Protein AF-0000000073357206 (afdb_homodimer)

Secondary structure (DSSP, 8-state):
--S-EEEEEEETTTTEEEEEETTSEEEEEETTTTEEEEEEE-TT-SSEEEEEE-SSSSEEEEEETTS-EEEEEHHHHHTT--S-SEEE----S-EEEEEE-TTSSEEEEEETTTTEEEEEETTTTEE-TT-SPTT----SEEEEEE-TTSSEEEEEETTS-EEEEESGGGS--/--S-EEEEEEETTTTEEEEEETTSEEEEEETTTTEEEEEEE-TT-SSEEEEEE-SSSSEEEEEETTS-EEEEEHHHHHTT--S-SEEE----S-EEEEEE-TTSSEEEEEETTTTEEEEEETTTTEE-TT-SPTT----SEEEEEE-TTSSEEEEEETTS-EEEEESGGGS--

pLDDT: mean 89.72, std 8.74, range [39.38, 98.25]

Organism: Populus trichocarpa (NCBI:txid3694)

Solvent-accessible surface area (backbone atoms only — not comparable to full-atom values): 17786 Å² total; per-residue (Å²): 93,73,39,30,23,41,24,59,29,60,33,81,79,42,44,25,38,38,37,29,7,48,57,10,37,39,38,34,30,35,56,88,78,67,40,77,76,40,75,46,63,39,77,96,34,63,33,28,40,26,43,33,47,37,78,69,50,68,36,34,38,38,23,10,56,66,12,44,31,37,32,31,44,48,67,48,42,69,71,65,46,62,71,53,79,41,77,45,71,88,39,82,42,38,30,61,46,59,43,53,32,54,77,38,53,37,35,40,41,31,22,67,86,73,50,39,66,48,47,26,36,48,92,78,66,40,70,49,79,70,55,66,51,86,96,58,77,70,58,41,54,56,31,74,49,56,22,71,76,47,57,37,38,41,36,20,9,54,74,8,47,76,46,79,40,68,43,69,73,62,69,73,112,93,74,40,30,24,42,22,59,30,59,34,81,80,41,43,26,37,37,38,29,8,48,60,10,38,38,37,35,30,35,56,88,76,68,38,78,77,40,75,46,63,38,77,97,34,64,33,28,41,25,43,33,46,37,77,69,50,69,36,32,38,38,22,8,57,65,10,44,30,37,31,33,44,46,68,48,40,70,70,65,47,60,71,54,79,42,78,44,73,86,40,80,40,38,28,60,46,58,43,53,32,56,76,38,53,37,37,40,40,30,24,67,87,74,49,41,66,49,48,26,35,48,91,77,66,41,68,49,82,71,55,64,50,86,96,58,75,70,56,39,57,57,31,73,48,56,23,73,76,46,56,37,36,41,34,20,8,55,74,9,46,77,46,79,40,68,42,69,74,61,69,72,112

Sequence (346 aa):
MNGTVRSLAFADDGQQLLSHGGDGHVYHWDLRTRACIHKAVDEGCINGTAICTSPTRNLFATGSDSGIVNVYNRDEFLGGKKKPIKTIENLTTKVGFLKFNNDAQILAICSHMKNSLKLIHVPSFTVFSNWPPANSTLHHPRCLDFSPGGGFMAMGNAAGKVLLYKLHHYDRAMNGTVRSLAFADDGQQLLSHGGDGHVYHWDLRTRACIHKAVDEGCINGTAICTSPTRNLFATGSDSGIVNVYNRDEFLGGKKKPIKTIENLTTKVGFLKFNNDAQILAICSHMKNSLKLIHVPSFTVFSNWPPANSTLHHPRCLDFSPGGGFMAMGNAAGKVLLYKLHHYDRA

InterPro domains:
  IPR001680 WD40 repeat [PF00400] (3-30)
  IPR001680 WD40 repeat [PF00400] (49-73)
  IPR001680 WD40 repeat [PS50082] (1-39)
  IPR001680 WD40 repeat [SM00320] (1-30)
  IPR001680 WD40 repeat [SM00320] (33-73)
  IPR001680 WD40 repeat [SM00320] (81-121)
  IPR001680 WD40 repeat [SM00320] (129-166)
  IPR015943 WD40/YVTN repeat-like-containing domain superfamily [G3DSA:2.130.10.10] (1-168)
  IPR036322 WD40-repeat-containing domain superfamily [SSF50978] (2-167)
  IPR045161 U3 small nucleolar RNA-associated protein 18 [PTHR18359] (1-170)

Nearest PDB structures (foldseek):
  7mq9-assembly1_LS  TM=9.169E-01  e=9.234E-17  Homo sapiens
  3n0d-assembly1_A  TM=8.595E-01  e=7.804E-11  Homo sapiens
  4cy3-assembly1_A  TM=8.560E-01  e=4.239E-10  Drosophila melanogaster
  2co0-assembly2_C  TM=7.812E-01  e=1.423E-10  Homo sapiens
  8j07-assembly1_d2  TM=7.720E-01  e=4.346E-07  Homo sapiens

Structure (mmCIF, N/CA/C/O backbone):
data_AF-0000000073357206-model_v1
#
loop_
_entity.id
_entity.type
_entity.pdbx_description
1 polymer 'Uncharacterized protein'
#
loop_
_atom_site.group_PDB
_atom_site.id
_atom_site.type_symbol
_atom_site.label_atom_id
_atom_site.label_alt_id
_atom_site.label_comp_id
_atom_site.label_asym_id
_atom_site.label_entity_id
_atom_site.label_seq_id
_atom_site.pdbx_PDB_ins_code
_atom_site.Cartn_x
_atom_site.Cartn_y
_atom_site.Cartn_z
_atom_site.occupancy
_atom_site.B_iso_or_equiv
_atom_site.auth_seq_id
_atom_site.auth_comp_id
_atom_site.auth_asym_id
_atom_site.auth_atom_id
_atom_site.pdbx_PDB_model_num
ATOM 1 N N . MET A 1 1 ? -14.258 -16.156 2.051 1 87.56 1 MET A N 1
ATOM 2 C CA . MET A 1 1 ? -13.023 -16.938 1.998 1 87.56 1 MET A CA 1
ATOM 3 C C . MET A 1 1 ? -12.844 -17.766 3.266 1 87.56 1 MET A C 1
ATOM 5 O O . MET A 1 1 ? -13.391 -17.422 4.316 1 87.56 1 MET A O 1
ATOM 9 N N . ASN A 1 2 ? -12.133 -18.875 3.098 1 85.06 2 ASN A N 1
ATOM 10 C CA . ASN A 1 2 ? -11.836 -19.672 4.273 1 85.06 2 ASN A CA 1
ATOM 11 C C . ASN A 1 2 ? -10.609 -19.156 5.016 1 85.06 2 ASN A C 1
ATOM 13 O O . ASN A 1 2 ? -9.477 -19.422 4.625 1 85.06 2 ASN A O 1
ATOM 17 N N . GLY A 1 3 ? -10.914 -18.078 5.836 1 86.38 3 GLY A N 1
ATOM 18 C CA . GLY A 1 3 ? -9.852 -17.453 6.605 1 86.38 3 GLY A CA 1
ATOM 19 C C . GLY A 1 3 ? -9.766 -15.945 6.387 1 86.38 3 GLY A C 1
ATOM 20 O O . GLY A 1 3 ? -10.609 -15.367 5.695 1 86.38 3 GLY A O 1
ATOM 21 N N . THR A 1 4 ? -8.719 -15.367 6.93 1 89.94 4 THR A N 1
ATOM 22 C CA . THR A 1 4 ? -8.547 -13.914 6.914 1 89.94 4 THR A CA 1
ATOM 23 C C . THR A 1 4 ? -8.188 -13.43 5.516 1 89.94 4 THR A C 1
ATOM 25 O O . THR A 1 4 ? -7.367 -14.047 4.832 1 89.94 4 THR A O 1
ATOM 28 N N . VAL A 1 5 ? -8.828 -12.367 5.078 1 92.31 5 VAL A N 1
ATOM 29 C CA . VAL A 1 5 ? -8.375 -11.664 3.881 1 92.31 5 VAL A CA 1
ATOM 30 C C . VAL A 1 5 ? -7.195 -10.766 4.227 1 92.31 5 VAL A C 1
ATOM 32 O O . VAL A 1 5 ? -7.332 -9.828 5.012 1 92.31 5 VAL A O 1
ATOM 35 N N . ARG A 1 6 ? -6.105 -10.953 3.662 1 90.94 6 ARG A N 1
ATOM 36 C CA . ARG A 1 6 ? -4.91 -10.211 4.051 1 90.94 6 ARG A CA 1
ATOM 37 C C . ARG A 1 6 ? -4.543 -9.18 2.986 1 90.94 6 ARG A C 1
ATOM 39 O O . ARG A 1 6 ? -3.887 -8.18 3.287 1 90.94 6 ARG A O 1
ATOM 46 N N . SER A 1 7 ? -4.965 -9.438 1.792 1 93.06 7 SER A N 1
ATOM 47 C CA . SER A 1 7 ? -4.578 -8.523 0.724 1 93.06 7 SER A CA 1
ATOM 48 C C . SER A 1 7 ? -5.578 -8.562 -0.425 1 93.06 7 SER A C 1
ATOM 50 O O . SER A 1 7 ? -6.219 -9.586 -0.667 1 93.06 7 SER A O 1
ATOM 52 N N . LEU A 1 8 ? -5.742 -7.477 -1.144 1 94.88 8 LEU A N 1
ATOM 53 C CA . LEU A 1 8 ? -6.605 -7.281 -2.303 1 94.88 8 LEU A CA 1
ATOM 54 C C . LEU A 1 8 ? -5.871 -6.531 -3.408 1 94.88 8 LEU A C 1
ATOM 56 O O . LEU A 1 8 ? -4.973 -5.73 -3.133 1 94.88 8 LEU A O 1
ATOM 60 N N . ALA A 1 9 ? -6.227 -6.715 -4.598 1 94.5 9 ALA A N 1
ATOM 61 C CA . ALA A 1 9 ? -5.672 -5.969 -5.723 1 94.5 9 ALA A CA 1
ATOM 62 C C . ALA A 1 9 ? -6.676 -5.875 -6.867 1 94.5 9 ALA A C 1
ATOM 64 O O . ALA A 1 9 ? -7.168 -6.898 -7.352 1 94.5 9 ALA A O 1
ATOM 65 N N . PHE A 1 10 ? -6.953 -4.703 -7.277 1 92.81 10 PHE A N 1
ATOM 66 C CA . PHE A 1 10 ? -7.832 -4.523 -8.43 1 92.81 10 PHE A CA 1
ATOM 67 C C . PHE A 1 10 ? -7.125 -4.922 -9.719 1 92.81 10 PHE A C 1
ATOM 69 O O . PHE A 1 10 ? -5.902 -4.785 -9.828 1 92.81 10 PHE A O 1
ATOM 76 N N . ALA A 1 11 ? -7.895 -5.355 -10.609 1 93.62 11 ALA A N 1
ATOM 77 C CA . ALA A 1 11 ? -7.402 -5.766 -11.922 1 93.62 11 ALA A CA 1
ATOM 78 C C . ALA A 1 11 ? -8.383 -5.375 -13.023 1 93.62 11 ALA A C 1
ATOM 80 O O . ALA A 1 11 ? -9.516 -4.969 -12.742 1 93.62 11 ALA A O 1
ATOM 81 N N . ASP A 1 12 ? -7.863 -5.406 -14.312 1 92.06 12 ASP A N 1
ATOM 82 C CA . ASP A 1 12 ? -8.688 -5.137 -15.484 1 92.06 12 ASP A CA 1
ATOM 83 C C . ASP A 1 12 ? -9.367 -3.777 -15.375 1 92.06 12 ASP A C 1
ATOM 85 O O . ASP A 1 12 ? -10.594 -3.676 -15.516 1 92.06 12 ASP A O 1
ATOM 89 N N . ASP A 1 13 ? -8.547 -2.783 -14.992 1 86.88 13 ASP A N 1
ATOM 90 C CA . ASP A 1 13 ? -8.984 -1.395 -14.898 1 86.88 13 ASP A CA 1
ATOM 91 C C . ASP A 1 13 ? -10.141 -1.247 -13.914 1 86.88 13 ASP A C 1
ATOM 93 O O . ASP A 1 13 ? -11.141 -0.589 -14.219 1 86.88 13 ASP A O 1
ATOM 97 N N . GLY A 1 14 ? -10.102 -2.09 -12.891 1 89 14 GLY A N 1
ATOM 98 C CA . GLY A 1 14 ? -11.062 -1.944 -11.805 1 89 14 GLY A CA 1
ATOM 99 C C . GLY A 1 14 ? -12.281 -2.826 -11.969 1 89 14 GLY A C 1
ATOM 100 O O . GLY A 1 14 ? -13.172 -2.822 -11.117 1 89 14 GLY A O 1
ATOM 101 N N . GLN A 1 15 ? -12.359 -3.58 -12.961 1 90.94 15 GLN A N 1
ATOM 102 C CA . GLN A 1 15 ? -13.523 -4.422 -13.203 1 90.94 15 GLN A CA 1
ATOM 103 C C . GLN A 1 15 ? -13.391 -5.766 -12.492 1 90.94 15 GLN A C 1
ATOM 105 O O . GLN A 1 15 ? -14.367 -6.5 -12.352 1 90.94 15 GLN A O 1
ATOM 110 N N . GLN A 1 16 ? -12.219 -6.055 -12.102 1 93.44 16 GLN A N 1
ATOM 111 C CA . GLN A 1 16 ? -11.953 -7.285 -11.359 1 93.44 16 GLN A CA 1
ATOM 112 C C . GLN A 1 16 ? -11.195 -7.004 -10.07 1 93.44 16 GLN A C 1
ATOM 114 O O . GLN A 1 16 ? -10.617 -5.93 -9.906 1 93.44 16 GLN A O 1
ATOM 119 N N . LEU A 1 17 ? -11.289 -7.969 -9.18 1 94.81 17 LEU A N 1
ATOM 120 C CA . LEU A 1 17 ? -10.594 -7.91 -7.898 1 94.81 17 LEU A CA 1
ATOM 121 C C . LEU A 1 17 ? -10.023 -9.273 -7.523 1 94.81 17 LEU A C 1
ATOM 123 O O . LEU A 1 17 ? -10.703 -10.297 -7.672 1 94.81 17 LEU A O 1
ATOM 127 N N . LEU A 1 18 ? -8.766 -9.234 -7.137 1 96.25 18 LEU A N 1
ATOM 128 C CA . LEU A 1 18 ? -8.156 -10.438 -6.582 1 96.25 18 LEU A CA 1
ATOM 129 C C . LEU A 1 18 ? -8.008 -10.312 -5.07 1 96.25 18 LEU A C 1
ATOM 131 O O . LEU A 1 18 ? -7.66 -9.25 -4.559 1 96.25 18 LEU A O 1
ATOM 135 N N . SER A 1 19 ? -8.25 -11.352 -4.387 1 95.75 19 SER A N 1
ATOM 136 C CA . SER A 1 19 ? -8.023 -11.406 -2.947 1 95.75 19 SER A CA 1
ATOM 137 C C . SER A 1 19 ? -7.199 -12.633 -2.562 1 95.75 19 SER A C 1
ATOM 139 O O . SER A 1 19 ? -7.203 -13.633 -3.275 1 95.75 19 SER A O 1
ATOM 141 N N . HIS A 1 20 ? -6.445 -12.453 -1.568 1 95.94 20 HIS A N 1
ATOM 142 C CA . HIS A 1 20 ? -5.477 -13.438 -1.098 1 95.94 20 HIS A CA 1
ATOM 143 C C . HIS A 1 20 ? -5.316 -13.375 0.417 1 95.94 20 HIS A C 1
ATOM 145 O O . HIS A 1 20 ? -5.488 -12.312 1.019 1 95.94 20 HIS A O 1
ATOM 151 N N . GLY A 1 21 ? -5.062 -14.648 1.083 1 94.19 21 GLY A N 1
ATOM 152 C CA . GLY A 1 21 ? -4.938 -14.562 2.529 1 94.19 21 GLY A CA 1
ATOM 153 C C . GLY A 1 21 ? -4.711 -15.914 3.188 1 94.19 21 GLY A C 1
ATOM 154 O O . GLY A 1 21 ? -3.857 -16.688 2.75 1 94.19 21 GLY A O 1
ATOM 155 N N . GLY A 1 22 ? -5.438 -16.109 4.223 1 92.5 22 GLY A N 1
ATOM 156 C CA . GLY A 1 22 ? -5.102 -17.109 5.223 1 92.5 22 GLY A CA 1
ATOM 157 C C . GLY A 1 22 ? -5.277 -18.531 4.73 1 92.5 22 GLY A C 1
ATOM 158 O O . GLY A 1 22 ? -4.688 -19.453 5.281 1 92.5 22 GLY A O 1
ATOM 159 N N . ASP A 1 23 ? -6.023 -18.828 3.74 1 93.44 23 ASP A N 1
ATOM 160 C CA . ASP A 1 23 ? -6.266 -20.203 3.326 1 93.44 23 ASP A CA 1
ATOM 161 C C . ASP A 1 23 ? -5.379 -20.594 2.145 1 93.44 23 ASP A C 1
ATOM 163 O O . ASP A 1 23 ? -5.496 -21.688 1.605 1 93.44 23 ASP A O 1
ATOM 167 N N . GLY A 1 24 ? -4.578 -19.656 1.631 1 94.81 24 GLY A N 1
ATOM 168 C CA . GLY A 1 24 ? -3.615 -19.953 0.582 1 94.81 24 GLY A CA 1
ATOM 169 C C . GLY A 1 24 ? -4.238 -20 -0.801 1 94.81 24 GLY A C 1
ATOM 170 O O . GLY A 1 24 ? -3.625 -20.516 -1.744 1 94.81 24 GLY A O 1
ATOM 171 N N . HIS A 1 25 ? -5.449 -19.547 -0.926 1 96 25 HIS A N 1
ATOM 172 C CA . HIS A 1 25 ? -6.117 -19.5 -2.223 1 96 25 HIS A CA 1
ATOM 173 C C . HIS A 1 25 ? -6.148 -18.078 -2.779 1 96 25 HIS A C 1
ATOM 175 O O . HIS A 1 25 ? -6.074 -17.109 -2.021 1 96 25 HIS A O 1
ATOM 181 N N . VAL A 1 26 ? -6.211 -18.047 -4.051 1 96.88 26 VAL A N 1
ATOM 182 C CA . VAL A 1 26 ? -6.484 -16.781 -4.738 1 96.88 26 VAL A CA 1
ATOM 183 C C . VAL A 1 26 ? -7.922 -16.781 -5.25 1 96.88 26 VAL A C 1
ATOM 185 O O . VAL A 1 26 ? -8.367 -17.734 -5.887 1 96.88 26 VAL A O 1
ATOM 188 N N . TYR A 1 27 ? -8.633 -15.766 -4.953 1 96 27 TYR A N 1
ATOM 189 C CA . TYR A 1 27 ? -10 -15.562 -5.41 1 96 27 TYR A CA 1
ATOM 190 C C . TYR A 1 27 ? -10.078 -14.445 -6.438 1 96 27 TYR A C 1
ATOM 192 O O . TYR A 1 27 ? -9.469 -13.383 -6.258 1 96 27 TYR A O 1
ATOM 200 N N . HIS A 1 28 ? -10.742 -14.719 -7.461 1 95.31 28 HIS A N 1
ATOM 201 C CA . HIS A 1 28 ? -10.977 -13.75 -8.523 1 95.31 28 HIS A CA 1
ATOM 202 C C . HIS A 1 28 ? -12.438 -13.32 -8.57 1 95.31 28 HIS A C 1
ATOM 204 O O . HIS A 1 28 ? -13.328 -14.156 -8.727 1 95.31 28 HIS A O 1
ATOM 210 N N . TRP A 1 29 ? -12.688 -12.047 -8.469 1 94.5 29 TRP A N 1
ATOM 211 C CA . TRP A 1 29 ? -14.039 -11.5 -8.422 1 94.5 29 TRP A CA 1
ATOM 212 C C . TRP A 1 29 ? -14.328 -10.664 -9.664 1 94.5 29 TRP A C 1
ATOM 214 O O . TRP A 1 29 ? -13.477 -9.898 -10.117 1 94.5 29 TRP A O 1
ATOM 224 N N . ASP A 1 30 ? -15.484 -10.805 -10.195 1 92.25 30 ASP A N 1
ATOM 225 C CA . ASP A 1 30 ? -16.031 -9.906 -11.203 1 92.25 30 ASP A CA 1
ATOM 226 C C . ASP A 1 30 ? -16.906 -8.836 -10.578 1 92.25 30 ASP A C 1
ATOM 228 O O . ASP A 1 30 ? -17.938 -9.148 -9.953 1 92.25 30 ASP A O 1
ATOM 232 N N . LEU A 1 31 ? -16.594 -7.648 -10.789 1 87.5 31 LEU A N 1
ATOM 233 C CA . LEU A 1 31 ? -17.281 -6.59 -10.062 1 87.5 31 LEU A CA 1
ATOM 234 C C . LEU A 1 31 ? -18.562 -6.18 -10.773 1 87.5 31 LEU A C 1
ATOM 236 O O . LEU A 1 31 ? -19.438 -5.543 -10.172 1 87.5 31 LEU A O 1
ATOM 240 N N . ARG A 1 32 ? -18.672 -6.426 -12.023 1 86.25 32 ARG A N 1
ATOM 241 C CA . ARG A 1 32 ? -19.922 -6.176 -12.734 1 86.25 32 ARG A CA 1
ATOM 242 C C . ARG A 1 32 ? -21.031 -7.086 -12.219 1 86.25 32 ARG A C 1
ATOM 244 O O . ARG A 1 32 ? -22.156 -6.633 -12 1 86.25 32 ARG A O 1
ATOM 251 N N . THR A 1 33 ? -20.703 -8.297 -11.938 1 88.88 33 THR A N 1
ATOM 252 C CA . THR A 1 33 ? -21.672 -9.266 -11.445 1 88.88 33 THR A CA 1
ATOM 253 C C . THR A 1 33 ? -21.594 -9.383 -9.922 1 88.88 33 THR A C 1
ATOM 255 O O . THR A 1 33 ? -22.453 -10 -9.297 1 88.88 33 THR A O 1
ATOM 258 N N . ARG A 1 34 ? -20.516 -8.836 -9.352 1 84.44 34 ARG A N 1
ATOM 259 C CA . ARG A 1 34 ? -20.234 -8.859 -7.922 1 84.44 34 ARG A CA 1
ATOM 260 C C . ARG A 1 34 ? -20.156 -10.289 -7.402 1 84.44 34 ARG A C 1
ATOM 262 O O . ARG A 1 34 ? -20.734 -10.609 -6.355 1 84.44 34 ARG A O 1
ATOM 269 N N . ALA A 1 35 ? -19.5 -11.125 -8.148 1 91.19 35 ALA A N 1
ATOM 270 C CA . ALA A 1 35 ? -19.391 -12.539 -7.809 1 91.19 35 ALA A CA 1
ATOM 271 C C . ALA A 1 35 ? -17.938 -13.016 -7.93 1 91.19 35 ALA A C 1
ATOM 273 O O . ALA A 1 35 ? -17.172 -12.484 -8.734 1 91.19 35 ALA A O 1
ATOM 274 N N . CYS A 1 36 ? -17.688 -14.008 -7.078 1 93 36 CYS A N 1
ATOM 275 C CA . CYS A 1 36 ? -16.422 -14.719 -7.254 1 93 36 CYS A CA 1
ATOM 276 C C . CYS A 1 36 ? -16.469 -15.648 -8.461 1 93 36 CYS A C 1
ATOM 278 O O . CYS A 1 36 ? -17.266 -16.594 -8.484 1 93 36 CYS A O 1
ATOM 280 N N . ILE A 1 37 ? -15.625 -15.484 -9.398 1 94.38 37 ILE A N 1
ATOM 281 C CA . ILE A 1 37 ? -15.758 -16.219 -10.656 1 94.38 37 ILE A CA 1
ATOM 282 C C . ILE A 1 37 ? -14.695 -17.297 -10.734 1 94.38 37 ILE A C 1
ATOM 284 O O . ILE A 1 37 ? -14.758 -18.172 -11.602 1 94.38 37 ILE A O 1
ATOM 288 N N . HIS A 1 38 ? -13.688 -17.25 -9.906 1 95.5 38 HIS A N 1
ATOM 289 C CA . HIS A 1 38 ? -12.648 -18.266 -9.914 1 95.5 38 HIS A CA 1
ATOM 290 C C . HIS A 1 38 ? -11.93 -18.328 -8.57 1 95.5 38 HIS A C 1
ATOM 292 O O . HIS A 1 38 ? -11.688 -17.297 -7.941 1 95.5 38 HIS A O 1
ATOM 298 N N . LYS A 1 39 ? -11.633 -19.484 -8.203 1 94.94 39 LYS A N 1
ATOM 299 C CA . LYS A 1 39 ? -10.875 -19.797 -6.992 1 94.94 39 LYS A CA 1
ATOM 300 C C . LYS A 1 39 ? -9.875 -20.922 -7.242 1 94.94 39 LYS A C 1
ATOM 302 O O . LYS A 1 39 ? -10.227 -21.953 -7.805 1 94.94 39 LYS A O 1
ATOM 307 N N . ALA A 1 40 ? -8.602 -20.688 -6.762 1 96.06 40 ALA A N 1
ATOM 308 C CA . ALA A 1 40 ? -7.621 -21.75 -6.922 1 96.06 40 ALA A CA 1
ATOM 309 C C . ALA A 1 40 ? -6.512 -21.641 -5.879 1 96.06 40 ALA A C 1
ATOM 311 O O . ALA A 1 40 ? -6.266 -20.547 -5.344 1 96.06 40 ALA A O 1
ATOM 312 N N . VAL A 1 41 ? -5.859 -22.641 -5.664 1 95.56 41 VAL A N 1
ATOM 313 C CA . VAL A 1 41 ? -4.742 -22.703 -4.723 1 95.56 41 VAL A CA 1
ATOM 314 C C . VAL A 1 41 ? -3.561 -21.906 -5.281 1 95.56 41 VAL A C 1
ATOM 316 O O . VAL A 1 41 ? -3.248 -22 -6.469 1 95.56 41 VAL A O 1
ATOM 319 N N . ASP A 1 42 ? -2.959 -21.109 -4.484 1 96.69 42 ASP A N 1
ATOM 320 C CA . ASP A 1 42 ? -1.651 -20.531 -4.785 1 96.69 42 ASP A CA 1
ATOM 321 C C . ASP A 1 42 ? -0.539 -21.562 -4.559 1 96.69 42 ASP A C 1
ATOM 323 O O . ASP A 1 42 ? -0.272 -21.953 -3.422 1 96.69 42 ASP A O 1
ATOM 327 N N . GLU A 1 43 ? 0.056 -21.938 -5.613 1 95.69 43 GLU A N 1
ATOM 328 C CA . GLU A 1 43 ? 0.977 -23.062 -5.594 1 95.69 43 GLU A CA 1
ATOM 329 C C . GLU A 1 43 ? 2.018 -22.906 -4.488 1 95.69 43 GLU A C 1
ATOM 331 O O . GLU A 1 43 ? 2.736 -21.906 -4.441 1 95.69 43 GLU A O 1
ATOM 336 N N . GLY A 1 44 ? 2.088 -23.922 -3.633 1 91.94 44 GLY A N 1
ATOM 337 C CA . GLY A 1 44 ? 3.104 -23.969 -2.596 1 91.94 44 GLY A CA 1
ATOM 338 C C . GLY A 1 44 ? 2.852 -22.984 -1.468 1 91.94 44 GLY A C 1
ATOM 339 O O . GLY A 1 44 ? 3.703 -22.812 -0.594 1 91.94 44 GLY A O 1
ATOM 340 N N . CYS A 1 45 ? 1.737 -22.328 -1.472 1 92.94 45 CYS A N 1
ATOM 341 C CA . CYS A 1 45 ? 1.438 -21.297 -0.477 1 92.94 45 CYS A CA 1
ATOM 342 C C . CYS A 1 45 ? 0.365 -21.781 0.494 1 92.94 45 CYS A C 1
ATOM 344 O O . CYS A 1 45 ? -0.771 -22.047 0.093 1 92.94 45 CYS A O 1
ATOM 346 N N . ILE A 1 46 ? 0.724 -21.859 1.777 1 93.12 46 ILE A N 1
ATOM 347 C CA . ILE A 1 46 ? -0.243 -22.25 2.795 1 93.12 46 ILE A CA 1
ATOM 348 C C . ILE A 1 46 ? -0.982 -21.016 3.314 1 93.12 46 ILE A C 1
ATOM 350 O O . ILE A 1 46 ? -2.201 -21.047 3.5 1 93.12 46 ILE A O 1
ATOM 354 N N . ASN A 1 47 ? -0.225 -19.969 3.531 1 95.12 47 ASN A N 1
ATOM 355 C CA . ASN A 1 47 ? -0.771 -18.703 3.988 1 95.12 47 ASN A CA 1
ATOM 356 C C . ASN A 1 47 ? -0.285 -17.547 3.125 1 95.12 47 ASN A C 1
ATOM 358 O O . ASN A 1 47 ? 0.909 -17.234 3.104 1 95.12 47 ASN A O 1
ATOM 362 N N . GLY A 1 48 ? -1.233 -16.906 2.52 1 95.56 48 GLY A N 1
ATOM 363 C CA . GLY A 1 48 ? -0.892 -15.758 1.691 1 95.56 48 GLY A CA 1
ATOM 364 C C . GLY A 1 48 ? -0.752 -14.469 2.482 1 95.56 48 GLY A C 1
ATOM 365 O O . GLY A 1 48 ? -1.505 -14.234 3.43 1 95.56 48 GLY A O 1
ATOM 366 N N . THR A 1 49 ? 0.168 -13.594 2.016 1 94.44 49 THR A N 1
ATOM 367 C CA . THR A 1 49 ? 0.44 -12.375 2.777 1 94.44 49 THR A CA 1
ATOM 368 C C . THR A 1 49 ? 0.299 -11.141 1.891 1 94.44 49 THR A C 1
ATOM 370 O O . THR A 1 49 ? 0.077 -10.031 2.389 1 94.44 49 THR A O 1
ATOM 373 N N . ALA A 1 50 ? 0.416 -11.32 0.638 1 95.44 50 ALA A N 1
ATOM 374 C CA . ALA A 1 50 ? 0.404 -10.172 -0.261 1 95.44 50 ALA A CA 1
ATOM 375 C C . ALA A 1 50 ? -0.034 -10.578 -1.665 1 95.44 50 ALA A C 1
ATOM 377 O O . ALA A 1 50 ? 0.135 -11.727 -2.066 1 95.44 50 ALA A O 1
ATOM 378 N N . ILE A 1 51 ? -0.642 -9.656 -2.398 1 96.94 51 ILE A N 1
ATOM 379 C CA . ILE A 1 51 ? -0.995 -9.836 -3.801 1 96.94 51 ILE A CA 1
ATOM 380 C C . ILE A 1 51 ? -0.922 -8.5 -4.531 1 96.94 51 ILE A C 1
ATOM 382 O O . ILE A 1 51 ? -1.235 -7.457 -3.959 1 96.94 51 ILE A O 1
ATOM 386 N N . CYS A 1 52 ? -0.419 -8.461 -5.691 1 96.56 52 CYS A N 1
ATOM 387 C CA . CYS A 1 52 ? -0.441 -7.258 -6.516 1 96.56 52 CYS A CA 1
ATOM 388 C C . CYS A 1 52 ? -0.651 -7.605 -7.984 1 96.56 52 CYS A C 1
ATOM 390 O O . CYS A 1 52 ? -0.354 -8.727 -8.414 1 96.56 52 CYS A O 1
ATOM 392 N N . THR A 1 53 ? -1.21 -6.68 -8.703 1 96.5 53 THR A N 1
ATOM 393 C CA . THR A 1 53 ? -1.462 -6.871 -10.125 1 96.5 53 THR A CA 1
ATOM 394 C C . THR A 1 53 ? -0.59 -5.934 -10.961 1 96.5 53 THR A C 1
ATOM 396 O O . THR A 1 53 ? -0.279 -4.82 -10.531 1 96.5 53 THR A O 1
ATOM 399 N N . SER A 1 54 ? -0.185 -6.418 -12.039 1 95.81 54 SER A N 1
ATOM 400 C CA . SER A 1 54 ? 0.549 -5.582 -12.984 1 95.81 54 SER A CA 1
ATOM 401 C C . SER A 1 54 ? -0.36 -4.531 -13.617 1 95.81 54 SER A C 1
ATOM 403 O O . SER A 1 54 ? -1.476 -4.844 -14.039 1 95.81 54 SER A O 1
ATOM 405 N N . PRO A 1 55 ? 0.158 -3.311 -13.727 1 88.62 55 PRO A N 1
ATOM 406 C CA . PRO A 1 55 ? -0.668 -2.266 -14.336 1 88.62 55 PRO A CA 1
ATOM 407 C C . PRO A 1 55 ? -0.74 -2.383 -15.859 1 88.62 55 PRO A C 1
ATOM 409 O O . PRO A 1 55 ? -1.654 -1.836 -16.484 1 88.62 55 PRO A O 1
ATOM 412 N N . THR A 1 56 ? 0.168 -3.031 -16.438 1 89.25 56 THR A N 1
ATOM 413 C CA . THR A 1 56 ? 0.256 -2.961 -17.891 1 89.25 56 THR A CA 1
ATOM 414 C C . THR A 1 56 ? 0.247 -4.359 -18.5 1 89.25 56 THR A C 1
ATOM 416 O O . THR A 1 56 ? 0.03 -4.516 -19.703 1 89.25 56 THR A O 1
ATOM 419 N N . ARG A 1 57 ? 0.486 -5.289 -17.703 1 89.69 57 ARG A N 1
ATOM 420 C CA . ARG A 1 57 ? 0.514 -6.66 -18.203 1 89.69 57 ARG A CA 1
ATOM 421 C C . ARG A 1 57 ? -0.591 -7.496 -17.562 1 89.69 57 ARG A C 1
ATOM 423 O O . ARG A 1 57 ? -1.241 -7.051 -16.609 1 89.69 57 ARG A O 1
ATOM 430 N N . ASN A 1 58 ? -0.882 -8.609 -18.109 1 95.19 58 ASN A N 1
ATOM 431 C CA . ASN A 1 58 ? -1.885 -9.523 -17.578 1 95.19 58 ASN A CA 1
ATOM 432 C C . ASN A 1 58 ? -1.278 -10.477 -16.547 1 95.19 58 ASN A C 1
ATOM 434 O O . ASN A 1 58 ? -1.439 -11.695 -16.656 1 95.19 58 ASN A O 1
ATOM 438 N N . LEU A 1 59 ? -0.557 -9.883 -15.539 1 97.38 59 LEU A N 1
ATOM 439 C CA . LEU A 1 59 ? 0.139 -10.641 -14.508 1 97.38 59 LEU A CA 1
ATOM 440 C C . LEU A 1 59 ? -0.351 -10.242 -13.117 1 97.38 59 LEU A C 1
ATOM 442 O O . LEU A 1 59 ? -0.798 -9.109 -12.914 1 97.38 59 LEU A O 1
ATOM 446 N N . PHE A 1 60 ? -0.339 -11.125 -12.234 1 97.75 60 PHE A N 1
ATOM 447 C CA . PHE A 1 60 ? -0.383 -10.82 -10.812 1 97.75 60 PHE A CA 1
ATOM 448 C C . PHE A 1 60 ? 0.647 -11.641 -10.047 1 97.75 60 PHE A C 1
ATOM 450 O O . PHE A 1 60 ? 1.089 -12.688 -10.523 1 97.75 60 PHE A O 1
ATOM 457 N N . ALA A 1 61 ? 1.104 -11.117 -8.938 1 98.25 61 ALA A N 1
ATOM 458 C CA . ALA A 1 61 ? 2.07 -11.789 -8.07 1 98.25 61 ALA A CA 1
ATOM 459 C C . ALA A 1 61 ? 1.492 -12.016 -6.676 1 98.25 61 ALA A C 1
ATOM 461 O O . ALA A 1 61 ? 0.721 -11.195 -6.172 1 98.25 61 ALA A O 1
ATOM 462 N N . THR A 1 62 ? 1.791 -13.109 -6.102 1 98.19 62 THR A N 1
ATOM 463 C CA . THR A 1 62 ? 1.377 -13.445 -4.742 1 98.19 62 THR A CA 1
ATOM 464 C C . THR A 1 62 ? 2.59 -13.703 -3.857 1 98.19 62 THR A C 1
ATOM 466 O O . THR A 1 62 ? 3.625 -14.172 -4.336 1 98.19 62 THR A O 1
ATOM 469 N N . GLY A 1 63 ? 2.453 -13.352 -2.629 1 97.31 63 GLY A N 1
ATOM 470 C CA . GLY A 1 63 ? 3.461 -13.633 -1.619 1 97.31 63 GLY A CA 1
ATOM 471 C C . GLY A 1 63 ? 2.93 -14.445 -0.452 1 97.31 63 GLY A C 1
ATOM 472 O O . GLY A 1 63 ? 1.753 -14.336 -0.099 1 97.31 63 GLY A O 1
ATOM 473 N N . SER A 1 64 ? 3.826 -15.148 0.21 1 96.38 64 SER A N 1
ATOM 474 C CA . SER A 1 64 ? 3.404 -16.047 1.273 1 96.38 64 SER A CA 1
ATOM 475 C C . SER A 1 64 ? 4.18 -15.789 2.561 1 96.38 64 SER A C 1
ATOM 477 O O . SER A 1 64 ? 5.113 -14.984 2.578 1 96.38 64 SER A O 1
ATOM 479 N N . ASP A 1 65 ? 3.773 -16.5 3.623 1 94.94 65 ASP A N 1
ATOM 480 C CA . ASP A 1 65 ? 4.422 -16.438 4.93 1 94.94 65 ASP A CA 1
ATOM 481 C C . ASP A 1 65 ? 5.77 -17.156 4.914 1 94.94 65 ASP A C 1
ATOM 483 O O . ASP A 1 65 ? 6.602 -16.938 5.797 1 94.94 65 ASP A O 1
ATOM 487 N N . SER A 1 66 ? 5.98 -18.016 3.92 1 93.5 66 SER A N 1
ATOM 488 C CA . SER A 1 66 ? 7.227 -18.766 3.836 1 93.5 66 SER A CA 1
ATOM 489 C C . SER A 1 66 ? 8.227 -18.078 2.904 1 93.5 66 SER A C 1
ATOM 491 O O . SER A 1 66 ? 9.344 -18.562 2.732 1 93.5 66 SER A O 1
ATOM 493 N N . GLY A 1 67 ? 7.816 -17.031 2.25 1 94.12 67 GLY A N 1
ATOM 494 C CA . GLY A 1 67 ? 8.734 -16.297 1.401 1 94.12 67 GLY A CA 1
ATOM 495 C C . GLY A 1 67 ? 8.609 -16.656 -0.068 1 94.12 67 GLY A C 1
ATOM 496 O O . GLY A 1 67 ? 9.367 -16.156 -0.901 1 94.12 67 GLY A O 1
ATOM 497 N N . ILE A 1 68 ? 7.664 -17.469 -0.406 1 95.19 68 ILE A N 1
ATOM 498 C CA . ILE A 1 68 ? 7.441 -17.844 -1.796 1 95.19 68 ILE A CA 1
ATOM 499 C C . ILE A 1 68 ? 6.668 -16.75 -2.518 1 95.19 68 ILE A C 1
ATOM 501 O O . ILE A 1 68 ? 5.672 -16.234 -1.998 1 95.19 68 ILE A O 1
ATOM 505 N N . VAL A 1 69 ? 7.172 -16.422 -3.656 1 97.31 69 VAL A N 1
ATOM 506 C CA . VAL A 1 69 ? 6.473 -15.484 -4.535 1 97.31 69 VAL A CA 1
ATOM 507 C C . VAL A 1 69 ? 6.141 -16.172 -5.859 1 97.31 69 VAL A C 1
ATOM 509 O O . VAL A 1 69 ? 7.023 -16.719 -6.52 1 97.31 69 VAL A O 1
ATOM 512 N N . ASN A 1 70 ? 4.895 -16.172 -6.184 1 98.25 70 ASN A N 1
ATOM 513 C CA . ASN A 1 70 ? 4.453 -16.719 -7.465 1 98.25 70 ASN A CA 1
ATOM 514 C C . ASN A 1 70 ? 3.975 -15.609 -8.406 1 98.25 70 ASN A C 1
ATOM 516 O O . ASN A 1 70 ? 3.32 -14.656 -7.969 1 98.25 70 ASN A O 1
ATOM 520 N N . VAL A 1 71 ? 4.316 -15.781 -9.641 1 98.25 71 VAL A N 1
ATOM 521 C CA . VAL A 1 71 ? 3.791 -14.914 -10.688 1 98.25 71 VAL A CA 1
ATOM 522 C C . VAL A 1 71 ? 2.881 -15.711 -11.617 1 98.25 71 VAL A C 1
ATOM 524 O O . VAL A 1 71 ? 3.275 -16.766 -12.133 1 98.25 71 VAL A O 1
ATOM 527 N N . TYR A 1 72 ? 1.692 -15.219 -11.805 1 98.06 72 TYR A N 1
ATOM 528 C CA . TYR A 1 72 ? 0.704 -15.891 -12.633 1 98.06 72 TYR A CA 1
ATOM 529 C C . TYR A 1 72 ? 0.289 -15.016 -13.812 1 98.06 72 TYR A C 1
ATOM 531 O O . TYR A 1 72 ? 0.331 -13.789 -13.727 1 98.06 72 TYR A O 1
ATOM 539 N N . ASN A 1 73 ? -0.005 -15.68 -14.891 1 97.06 73 ASN A N 1
ATOM 540 C CA . ASN A 1 73 ? -0.823 -15.055 -15.922 1 97.06 73 ASN A CA 1
ATOM 541 C C . ASN A 1 73 ? -2.303 -15.062 -15.547 1 97.06 73 ASN A C 1
ATOM 543 O O . ASN A 1 73 ? -2.875 -16.125 -15.297 1 97.06 73 ASN A O 1
ATOM 547 N N . ARG A 1 74 ? -2.885 -14 -15.523 1 95.81 74 ARG A N 1
ATOM 548 C CA . ARG A 1 74 ? -4.242 -13.875 -15 1 95.81 74 ARG A CA 1
ATOM 549 C C . ARG A 1 74 ? -5.234 -14.656 -15.859 1 95.81 74 ARG A C 1
ATOM 551 O O . ARG A 1 74 ? -6.094 -15.367 -15.336 1 95.81 74 ARG A O 1
ATOM 558 N N . ASP A 1 75 ? -5.098 -14.508 -17.141 1 94.56 75 ASP A N 1
ATOM 559 C CA . ASP A 1 75 ? -6 -15.211 -18.047 1 94.56 75 ASP A CA 1
ATOM 560 C C . ASP A 1 75 ? -5.844 -16.719 -17.922 1 94.56 75 ASP A C 1
ATOM 562 O O . ASP A 1 75 ? -6.832 -17.453 -17.906 1 94.56 75 ASP A O 1
ATOM 566 N N . GLU A 1 76 ? -4.621 -17.125 -17.859 1 95.25 76 GLU A N 1
ATOM 567 C CA . GLU A 1 76 ? -4.371 -18.547 -17.703 1 95.25 76 GLU A CA 1
ATOM 568 C C . GLU A 1 76 ? -4.91 -19.047 -16.359 1 95.25 76 GLU A C 1
ATOM 570 O O . GLU A 1 76 ? -5.5 -20.125 -16.281 1 95.25 76 GLU A O 1
ATOM 575 N N . PHE A 1 77 ? -4.734 -18.281 -15.43 1 94.69 77 PHE A N 1
ATOM 576 C CA . PHE A 1 77 ? -5.223 -18.625 -14.094 1 94.69 77 PHE A CA 1
ATOM 577 C C . PHE A 1 77 ? -6.742 -18.75 -14.094 1 94.69 77 PHE A C 1
ATOM 579 O O . PHE A 1 77 ? -7.285 -19.734 -13.586 1 94.69 77 PHE A O 1
ATOM 586 N N . LEU A 1 78 ? -7.398 -17.859 -14.648 1 91.62 78 LEU A N 1
ATOM 587 C CA . LEU A 1 78 ? -8.852 -17.859 -14.758 1 91.62 78 LEU A CA 1
ATOM 588 C C . LEU A 1 78 ? -9.336 -19.062 -15.578 1 91.62 78 LEU A C 1
ATOM 590 O O . LEU A 1 78 ? -10.422 -19.578 -15.344 1 91.62 78 LEU A O 1
ATOM 594 N N . GLY A 1 79 ? -8.523 -19.422 -16.5 1 90.5 79 GLY A N 1
ATOM 595 C CA . GLY A 1 79 ? -8.867 -20.547 -17.375 1 90.5 79 GLY A CA 1
ATOM 596 C C . GLY A 1 79 ? -8.617 -21.891 -16.719 1 90.5 79 GLY A C 1
ATOM 597 O O . GLY A 1 79 ? -8.891 -22.938 -17.328 1 90.5 79 GLY A O 1
ATOM 598 N N . GLY A 1 80 ? -8.055 -21.859 -15.539 1 88.44 80 GLY A N 1
ATOM 599 C CA . GLY A 1 80 ? -7.934 -23.109 -14.805 1 88.44 80 GLY A CA 1
ATOM 600 C C . GLY A 1 80 ? -6.5 -23.578 -14.672 1 88.44 80 GLY A C 1
ATOM 601 O O . GLY A 1 80 ? -6.234 -24.594 -14.008 1 88.44 80 GLY A O 1
ATOM 602 N N . LYS A 1 81 ? -5.617 -22.891 -15.375 1 85.75 81 LYS A N 1
ATOM 603 C CA . LYS A 1 81 ? -4.211 -23.234 -15.164 1 85.75 81 LYS A CA 1
ATOM 604 C C . LYS A 1 81 ? -3.746 -22.812 -13.773 1 85.75 81 LYS A C 1
ATOM 606 O O . LYS A 1 81 ? -3.746 -21.625 -13.438 1 85.75 81 LYS A O 1
ATOM 611 N N . LYS A 1 82 ? -3.264 -23.719 -13.07 1 85.56 82 LYS A N 1
ATOM 612 C CA . LYS A 1 82 ? -2.99 -23.453 -11.664 1 85.56 82 LYS A CA 1
ATOM 613 C C . LYS A 1 82 ? -1.502 -23.203 -11.422 1 85.56 82 LYS A C 1
ATOM 615 O O . LYS A 1 82 ? -1.11 -22.688 -10.375 1 85.56 82 LYS A O 1
ATOM 620 N N . LYS A 1 83 ? -0.727 -23.5 -12.383 1 94.62 83 LYS A N 1
ATOM 621 C CA . LYS A 1 83 ? 0.712 -23.359 -12.18 1 94.62 83 LYS A CA 1
ATOM 622 C C . LYS A 1 83 ? 1.173 -21.938 -12.469 1 94.62 83 LYS A C 1
ATOM 624 O O . LYS A 1 83 ? 0.766 -21.328 -13.461 1 94.62 83 LYS A O 1
ATOM 629 N N . PRO A 1 84 ? 1.973 -21.438 -11.609 1 97.56 84 PRO A N 1
ATOM 630 C CA . PRO A 1 84 ? 2.535 -20.109 -11.883 1 97.56 84 PRO A CA 1
ATOM 631 C C . PRO A 1 84 ? 3.477 -20.109 -13.078 1 97.56 84 PRO A C 1
ATOM 633 O O . PRO A 1 84 ? 4.078 -21.141 -13.406 1 97.56 84 PRO A O 1
ATOM 636 N N . ILE A 1 85 ? 3.594 -19 -13.766 1 97.19 85 ILE A N 1
ATOM 637 C CA . ILE A 1 85 ? 4.598 -18.781 -14.797 1 97.19 85 ILE A CA 1
ATOM 638 C C . ILE A 1 85 ? 5.996 -18.938 -14.203 1 97.19 85 ILE A C 1
ATOM 640 O O . ILE A 1 85 ? 6.895 -19.5 -14.836 1 97.19 85 ILE A O 1
ATOM 644 N N . LYS A 1 86 ? 6.133 -18.391 -13.008 1 97.5 86 LYS A N 1
ATOM 645 C CA . LYS A 1 86 ? 7.41 -18.438 -12.297 1 97.5 86 LYS A CA 1
ATOM 646 C C . LYS A 1 86 ? 7.199 -18.469 -10.789 1 97.5 86 LYS A C 1
ATOM 648 O O . LYS A 1 86 ? 6.32 -17.781 -10.266 1 97.5 86 LYS A O 1
ATOM 653 N N . THR A 1 87 ? 7.93 -19.281 -10.133 1 97.5 87 THR A N 1
ATOM 654 C CA . THR A 1 87 ? 8.062 -19.25 -8.68 1 97.5 87 THR A CA 1
ATOM 655 C C . THR A 1 87 ? 9.406 -18.672 -8.266 1 97.5 87 THR A C 1
ATOM 657 O O . THR A 1 87 ? 10.453 -19.125 -8.703 1 97.5 87 THR A O 1
ATOM 660 N N . ILE A 1 88 ? 9.344 -17.688 -7.477 1 95.75 88 ILE A N 1
ATOM 661 C CA . ILE A 1 88 ? 10.539 -17.016 -6.984 1 95.75 88 ILE A CA 1
ATOM 662 C C . ILE A 1 88 ? 10.781 -17.391 -5.527 1 95.75 88 ILE A C 1
ATOM 664 O O . ILE A 1 88 ? 9.969 -17.094 -4.652 1 95.75 88 ILE A O 1
ATOM 668 N N . GLU A 1 89 ? 11.922 -17.938 -5.195 1 94.19 89 GLU A N 1
ATOM 669 C CA . GLU A 1 89 ? 12.219 -18.469 -3.873 1 94.19 89 GLU A CA 1
ATOM 670 C C . GLU A 1 89 ? 13.391 -17.719 -3.227 1 94.19 89 GLU A C 1
ATOM 672 O O . GLU A 1 89 ? 14.133 -18.297 -2.436 1 94.19 89 GLU A O 1
ATOM 677 N N . ASN A 1 90 ? 13.508 -16.531 -3.559 1 91.12 90 ASN A N 1
ATOM 678 C CA . ASN A 1 90 ? 14.68 -15.773 -3.133 1 91.12 90 ASN A CA 1
ATOM 679 C C . ASN A 1 90 ? 14.445 -15.102 -1.782 1 91.12 90 ASN A C 1
ATOM 681 O O . ASN A 1 90 ? 15.328 -14.406 -1.271 1 91.12 90 ASN A O 1
ATOM 685 N N . LEU A 1 91 ? 13.32 -15.266 -1.23 1 90.44 91 LEU A N 1
ATOM 686 C CA . LEU A 1 91 ? 13.039 -14.82 0.13 1 90.44 91 LEU A CA 1
ATOM 687 C C . LEU A 1 91 ? 12.867 -16.016 1.068 1 90.44 91 LEU A C 1
ATOM 689 O O . LEU A 1 91 ? 12.367 -17.062 0.663 1 90.44 91 LEU A O 1
ATOM 693 N N . THR A 1 92 ? 13.305 -15.867 2.285 1 88.38 92 THR A N 1
ATOM 694 C CA . THR A 1 92 ? 13.25 -17 3.195 1 88.38 92 THR A CA 1
ATOM 695 C C . THR A 1 92 ? 12.305 -16.719 4.359 1 88.38 92 THR A C 1
ATOM 697 O O . THR A 1 92 ? 12.188 -17.531 5.281 1 88.38 92 THR A O 1
ATOM 700 N N . THR A 1 93 ? 11.773 -15.586 4.371 1 92 93 THR A N 1
ATOM 701 C CA . THR A 1 93 ? 10.805 -15.234 5.406 1 92 93 THR A CA 1
ATOM 702 C C . THR A 1 93 ? 9.562 -14.609 4.789 1 92 93 THR A C 1
ATOM 704 O O . THR A 1 93 ? 9.461 -14.492 3.566 1 92 93 THR A O 1
ATOM 707 N N . LYS A 1 94 ? 8.648 -14.25 5.613 1 93.12 94 LYS A N 1
ATOM 708 C CA . LYS A 1 94 ? 7.34 -13.734 5.223 1 93.12 94 LYS A CA 1
ATOM 709 C C . LYS A 1 94 ? 7.477 -12.57 4.254 1 93.12 94 LYS A C 1
ATOM 711 O O . LYS A 1 94 ? 8.242 -11.633 4.504 1 93.12 94 LYS A O 1
ATOM 716 N N . VAL A 1 95 ? 6.711 -12.664 3.152 1 92.94 95 VAL A N 1
ATOM 717 C CA . VAL A 1 95 ? 6.684 -11.578 2.18 1 92.94 95 VAL A CA 1
ATOM 718 C C . VAL A 1 95 ? 5.906 -10.391 2.75 1 92.94 95 VAL A C 1
ATOM 720 O O . VAL A 1 95 ? 4.738 -10.531 3.119 1 92.94 95 VAL A O 1
ATOM 723 N N . GLY A 1 96 ? 6.539 -9.25 2.826 1 88.88 96 GLY A N 1
ATOM 724 C CA . GLY A 1 96 ? 5.918 -8.055 3.371 1 88.88 96 GLY A CA 1
ATOM 725 C C . GLY A 1 96 ? 5.176 -7.234 2.328 1 88.88 96 GLY A C 1
ATOM 726 O O . GLY A 1 96 ? 4.082 -6.734 2.59 1 88.88 96 GLY A O 1
ATOM 727 N N . PHE A 1 97 ? 5.754 -7.074 1.225 1 87.5 97 PHE A N 1
ATOM 728 C CA . PHE A 1 97 ? 5.031 -6.41 0.147 1 87.5 97 PHE A CA 1
ATOM 729 C C . PHE A 1 97 ? 5.562 -6.848 -1.212 1 87.5 97 PHE A C 1
ATOM 731 O O . PHE A 1 97 ? 6.68 -7.367 -1.311 1 87.5 97 PHE A O 1
ATOM 738 N N . LEU A 1 98 ? 4.758 -6.715 -2.174 1 94.88 98 LEU A N 1
ATOM 739 C CA . LEU A 1 98 ? 4.965 -6.898 -3.605 1 94.88 98 LEU A CA 1
ATOM 740 C C . LEU A 1 98 ? 4.535 -5.66 -4.383 1 94.88 98 LEU A C 1
ATOM 742 O O . LEU A 1 98 ? 3.486 -5.078 -4.098 1 94.88 98 LEU A O 1
ATOM 746 N N . LYS A 1 99 ? 5.379 -5.309 -5.293 1 94.38 99 LYS A N 1
ATOM 747 C CA . LYS A 1 99 ? 4.93 -4.168 -6.086 1 94.38 99 LYS A CA 1
ATOM 748 C C . LYS A 1 99 ? 5.559 -4.188 -7.48 1 94.38 99 LYS A C 1
ATOM 750 O O . LYS A 1 99 ? 6.781 -4.242 -7.613 1 94.38 99 LYS A O 1
ATOM 755 N N . PHE A 1 100 ? 4.707 -4.078 -8.508 1 94.31 100 PHE A N 1
ATOM 756 C CA . PHE A 1 100 ? 5.188 -3.826 -9.859 1 94.31 100 PHE A CA 1
ATOM 757 C C . PHE A 1 100 ? 5.484 -2.344 -10.062 1 94.31 100 PHE A C 1
ATOM 759 O O . PHE A 1 100 ? 4.762 -1.487 -9.539 1 94.31 100 PHE A O 1
ATOM 766 N N . ASN A 1 101 ? 6.496 -2.094 -10.781 1 92.94 101 ASN A N 1
ATOM 767 C CA . ASN A 1 101 ? 6.684 -0.696 -11.148 1 92.94 101 ASN A CA 1
ATOM 768 C C . ASN A 1 101 ? 5.711 -0.273 -12.25 1 92.94 101 ASN A C 1
ATOM 770 O O . ASN A 1 101 ? 4.895 -1.075 -12.703 1 92.94 101 ASN A O 1
ATOM 774 N N . ASN A 1 102 ? 5.75 0.923 -12.703 1 87.56 102 ASN A N 1
ATOM 775 C CA . ASN A 1 102 ? 4.723 1.558 -13.523 1 87.56 102 ASN A CA 1
ATOM 776 C C . ASN A 1 102 ? 4.531 0.827 -14.852 1 87.56 102 ASN A C 1
ATOM 778 O O . ASN A 1 102 ? 3.402 0.652 -15.312 1 87.56 102 ASN A O 1
ATOM 782 N N . ASP A 1 103 ? 5.555 0.409 -15.469 1 89.19 103 ASP A N 1
ATOM 783 C CA . ASP A 1 103 ? 5.438 -0.265 -16.766 1 89.19 103 ASP A CA 1
ATOM 784 C C . ASP A 1 103 ? 5.562 -1.778 -16.594 1 89.19 103 ASP A C 1
ATOM 786 O O . ASP A 1 103 ? 5.703 -2.502 -17.594 1 89.19 103 ASP A O 1
ATOM 790 N N . ALA A 1 104 ? 5.645 -2.223 -15.344 1 92.56 104 ALA A N 1
ATOM 791 C CA . ALA A 1 104 ? 5.652 -3.633 -14.969 1 92.56 104 ALA A CA 1
ATOM 792 C C . ALA A 1 104 ? 6.875 -4.348 -15.531 1 92.56 104 ALA A C 1
ATOM 794 O O . ALA A 1 104 ? 6.785 -5.5 -15.961 1 92.56 104 ALA A O 1
ATOM 795 N N . GLN A 1 105 ? 7.961 -3.645 -15.602 1 93.38 105 GLN A N 1
ATOM 796 C CA . GLN A 1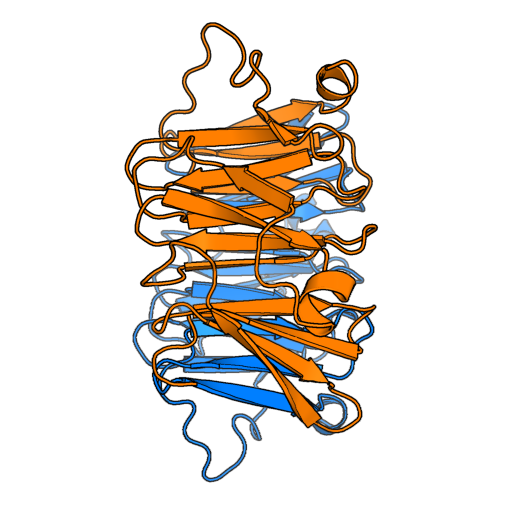 105 ? 9.227 -4.254 -15.992 1 93.38 105 GLN A CA 1
ATOM 797 C C . GLN A 1 105 ? 9.977 -4.797 -14.781 1 93.38 105 GLN A C 1
ATOM 799 O O . GLN A 1 105 ? 10.836 -5.672 -14.914 1 93.38 105 GLN A O 1
ATOM 804 N N . ILE A 1 106 ? 9.633 -4.277 -13.672 1 94.88 106 ILE A N 1
ATOM 805 C CA . ILE A 1 106 ? 10.281 -4.676 -12.43 1 94.88 106 ILE A CA 1
ATOM 806 C C . ILE A 1 106 ? 9.227 -5.062 -11.398 1 94.88 106 ILE A C 1
ATOM 808 O O . ILE A 1 106 ? 8.203 -4.395 -11.266 1 94.88 106 ILE A O 1
ATOM 812 N N . LEU A 1 107 ? 9.438 -6.117 -10.672 1 95.88 107 LEU A N 1
ATOM 813 C CA . LEU A 1 107 ? 8.703 -6.504 -9.469 1 95.88 107 LEU A CA 1
ATOM 814 C C . LEU A 1 107 ? 9.602 -6.441 -8.242 1 95.88 107 LEU A C 1
ATOM 816 O O . LEU A 1 107 ? 10.625 -7.133 -8.172 1 95.88 107 LEU A O 1
ATOM 820 N N . ALA A 1 108 ? 9.273 -5.582 -7.348 1 95 108 ALA A N 1
ATOM 821 C CA . ALA A 1 108 ? 9.977 -5.523 -6.07 1 95 108 ALA A CA 1
ATOM 822 C C . ALA A 1 108 ? 9.352 -6.48 -5.059 1 95 108 ALA A C 1
ATOM 824 O O . ALA A 1 108 ? 8.133 -6.516 -4.898 1 95 108 ALA A O 1
ATOM 825 N N . ILE A 1 109 ? 10.125 -7.262 -4.391 1 94.75 109 ILE A N 1
ATOM 826 C CA . ILE A 1 109 ? 9.672 -8.172 -3.35 1 94.75 109 ILE A CA 1
ATOM 827 C C . ILE A 1 109 ? 10.469 -7.93 -2.07 1 94.75 109 ILE A C 1
ATOM 829 O O . ILE A 1 109 ? 11.68 -7.711 -2.119 1 94.75 109 ILE A O 1
ATOM 833 N N . CYS A 1 110 ? 9.758 -7.906 -0.984 1 91.31 110 CYS A N 1
ATOM 834 C CA . CYS A 1 110 ? 10.422 -7.551 0.263 1 91.31 110 CYS A CA 1
ATOM 835 C C . CYS A 1 110 ? 9.938 -8.422 1.412 1 91.31 110 CYS A C 1
ATOM 837 O O . CYS A 1 110 ? 8.758 -8.781 1.471 1 91.31 110 CYS A O 1
ATOM 839 N N . SER A 1 111 ? 10.883 -8.82 2.283 1 88.88 111 SER A N 1
ATOM 840 C CA . SER A 1 111 ? 10.594 -9.391 3.594 1 88.88 111 SER A CA 1
ATOM 841 C C . SER A 1 111 ? 11.023 -8.453 4.715 1 88.88 111 SER A C 1
ATOM 843 O O . SER A 1 111 ? 12.133 -7.91 4.688 1 88.88 111 SER A O 1
ATOM 845 N N . HIS A 1 112 ? 10.234 -8.18 5.648 1 76.12 112 HIS A N 1
ATOM 846 C CA . HIS A 1 112 ? 10.562 -7.23 6.707 1 76.12 112 HIS A CA 1
ATOM 847 C C . HIS A 1 112 ? 11.516 -7.852 7.727 1 76.12 112 HIS A C 1
ATOM 849 O O . HIS A 1 112 ? 12.266 -7.133 8.398 1 76.12 112 HIS A O 1
ATOM 855 N N . MET A 1 113 ? 11.648 -9.109 7.941 1 74.56 113 MET A N 1
ATOM 856 C CA . MET A 1 113 ? 12.414 -9.742 9.016 1 74.56 113 MET A CA 1
ATOM 857 C C . MET A 1 113 ? 13.883 -9.867 8.641 1 74.56 113 MET A C 1
ATOM 859 O O . MET A 1 113 ? 14.758 -9.836 9.508 1 74.56 113 MET A O 1
ATOM 863 N N . LYS A 1 114 ? 14.359 -10.086 7.473 1 68.5 114 LYS A N 1
ATOM 864 C CA . LYS A 1 114 ? 15.75 -10.336 7.125 1 68.5 114 LYS A CA 1
ATOM 865 C C . LYS A 1 114 ? 16.297 -9.25 6.199 1 68.5 114 LYS A C 1
ATOM 867 O O . LYS A 1 114 ? 17.328 -9.43 5.562 1 68.5 114 LYS A O 1
ATOM 872 N N . ASN A 1 115 ? 15.742 -8.172 6.25 1 69 115 ASN A N 1
ATOM 873 C CA . ASN A 1 115 ? 16.281 -7.055 5.469 1 69 115 ASN A CA 1
ATOM 874 C C . ASN A 1 115 ? 16.375 -7.406 3.988 1 69 115 ASN A C 1
ATOM 876 O O . ASN A 1 115 ? 17.375 -7.098 3.342 1 69 115 ASN A O 1
ATOM 880 N N . SER A 1 116 ? 15.453 -8.125 3.506 1 84.94 116 SER A N 1
ATOM 881 C CA . SER A 1 116 ? 15.648 -8.578 2.133 1 84.94 116 SER A CA 1
ATOM 882 C C . SER A 1 116 ? 14.703 -7.863 1.174 1 84.94 116 SER A C 1
ATOM 884 O O . SER A 1 116 ? 13.484 -7.887 1.359 1 84.94 116 SER A O 1
ATOM 886 N N . LEU A 1 117 ? 15.281 -7.18 0.319 1 90.69 117 LEU A N 1
ATOM 887 C CA . LEU A 1 117 ? 14.625 -6.562 -0.829 1 90.69 117 LEU A CA 1
ATOM 888 C C . LEU A 1 117 ? 15.281 -6.996 -2.133 1 90.69 117 LEU A C 1
ATOM 890 O O . LEU A 1 117 ? 16.484 -6.824 -2.309 1 90.69 117 LEU A O 1
ATOM 894 N N . LYS A 1 118 ? 14.469 -7.633 -2.971 1 92.94 118 LYS A N 1
ATOM 895 C CA . LYS A 1 118 ? 14.953 -8.062 -4.281 1 92.94 118 LYS A CA 1
ATOM 896 C C . LYS A 1 118 ? 14.141 -7.418 -5.402 1 92.94 118 LYS A C 1
ATOM 898 O O . LYS A 1 118 ? 12.961 -7.117 -5.227 1 92.94 118 LYS A O 1
ATOM 903 N N . LEU A 1 119 ? 14.859 -7.203 -6.441 1 94.19 119 LEU A N 1
ATOM 904 C CA . LEU A 1 119 ? 14.219 -6.727 -7.66 1 94.19 119 LEU A CA 1
ATOM 905 C C . LEU A 1 119 ? 14.242 -7.801 -8.742 1 94.19 119 LEU A C 1
ATOM 907 O O . LEU A 1 119 ? 15.289 -8.375 -9.031 1 94.19 119 LEU A O 1
ATOM 911 N N . ILE A 1 120 ? 13.109 -8.023 -9.328 1 95.81 120 ILE A N 1
ATOM 912 C CA . ILE A 1 120 ? 12.961 -9.055 -10.344 1 95.81 120 ILE A CA 1
ATOM 913 C C . ILE A 1 120 ? 12.719 -8.414 -11.703 1 95.81 120 ILE A C 1
ATOM 915 O O . ILE A 1 120 ? 11.852 -7.539 -11.836 1 95.81 120 ILE A O 1
ATOM 919 N N . HIS A 1 121 ? 13.484 -8.812 -12.656 1 95.31 121 HIS A N 1
ATOM 920 C CA . HIS A 1 121 ? 13.18 -8.469 -14.047 1 95.31 121 HIS A CA 1
ATOM 921 C C . HIS A 1 121 ? 11.992 -9.273 -14.562 1 95.31 121 HIS A C 1
ATOM 923 O O . HIS A 1 121 ? 12.086 -10.5 -14.711 1 95.31 121 HIS A O 1
ATOM 929 N N . VAL A 1 122 ? 10.914 -8.711 -14.953 1 94.75 122 VAL A N 1
ATOM 930 C CA . VAL A 1 122 ? 9.648 -9.398 -15.172 1 94.75 122 VAL A CA 1
ATOM 931 C C . VAL A 1 122 ? 9.688 -10.156 -16.484 1 94.75 122 VAL A C 1
ATOM 933 O O . VAL A 1 122 ? 9.234 -11.305 -16.578 1 94.75 122 VAL A O 1
ATOM 936 N N . PRO A 1 123 ? 10.219 -9.57 -17.531 1 92.44 123 PRO A N 1
ATOM 937 C CA . PRO A 1 123 ? 10.234 -10.312 -18.781 1 92.44 123 PRO A CA 1
ATOM 938 C C . PRO A 1 123 ? 10.969 -11.648 -18.688 1 92.44 123 PRO A C 1
ATOM 940 O O . PRO A 1 123 ? 10.547 -12.641 -19.281 1 92.44 123 PRO A O 1
ATOM 943 N N . SER A 1 124 ? 12.016 -11.719 -17.891 1 93.31 124 SER A N 1
ATOM 944 C CA . SER A 1 124 ? 12.797 -12.945 -17.781 1 93.31 124 SER A CA 1
ATOM 945 C C . SER A 1 124 ? 12.562 -13.625 -16.438 1 93.31 124 SER A C 1
ATOM 947 O O . SER A 1 124 ? 12.961 -14.773 -16.234 1 93.31 124 SER A O 1
ATOM 949 N N . PHE A 1 125 ? 11.984 -12.914 -15.461 1 94.94 125 PHE A N 1
ATOM 950 C CA . PHE A 1 125 ? 11.719 -13.344 -14.094 1 94.94 125 PHE A CA 1
ATOM 951 C C . PHE A 1 125 ? 13.008 -13.766 -13.398 1 94.94 125 PHE A C 1
ATOM 953 O O . PHE A 1 125 ? 13.016 -14.734 -12.641 1 94.94 125 PHE A O 1
ATOM 960 N N . THR A 1 126 ? 14.055 -13.047 -13.719 1 93.12 126 THR A N 1
ATOM 961 C CA . THR A 1 126 ? 15.328 -13.234 -13.031 1 93.12 126 THR A CA 1
ATOM 962 C C . THR A 1 126 ? 15.578 -12.102 -12.039 1 93.12 126 THR A C 1
ATOM 964 O O . THR A 1 126 ? 15.117 -10.977 -12.242 1 93.12 126 THR A O 1
ATOM 967 N N . VAL A 1 127 ? 16.219 -12.484 -10.984 1 92.5 127 VAL A N 1
ATOM 968 C CA . VAL A 1 127 ? 16.578 -11.5 -9.969 1 92.5 127 VAL A CA 1
ATOM 969 C C . VAL A 1 127 ? 17.75 -10.656 -10.461 1 92.5 127 VAL A C 1
ATOM 971 O O . VAL A 1 127 ? 18.719 -11.188 -11.008 1 92.5 127 VAL A O 1
ATOM 974 N N . PHE A 1 128 ? 17.641 -9.359 -10.297 1 91.44 128 PHE A N 1
ATOM 975 C CA . PHE A 1 128 ? 18.766 -8.5 -10.641 1 91.44 128 PHE A CA 1
ATOM 976 C C . PHE A 1 128 ? 19.953 -8.758 -9.719 1 91.44 128 PHE A C 1
ATOM 978 O O . PHE A 1 128 ? 19.828 -8.664 -8.492 1 91.44 128 PHE A O 1
ATOM 985 N N . SER A 1 129 ? 21.047 -9.031 -10.289 1 88.12 129 SER A N 1
ATOM 986 C CA . SER A 1 129 ? 22.234 -9.352 -9.516 1 88.12 129 SER A CA 1
ATOM 987 C C . SER A 1 129 ? 22.953 -8.086 -9.047 1 88.12 129 SER A C 1
ATOM 989 O O . SER A 1 129 ? 23.734 -8.125 -8.102 1 88.12 129 SER A O 1
ATOM 991 N N . ASN A 1 130 ? 22.688 -7.02 -9.641 1 86.12 130 ASN A N 1
ATOM 992 C CA . ASN A 1 130 ? 23.375 -5.773 -9.297 1 86.12 130 ASN A CA 1
ATOM 993 C C . ASN A 1 130 ? 22.547 -4.945 -8.312 1 86.12 130 ASN A C 1
ATOM 995 O O . ASN A 1 130 ? 22.766 -3.74 -8.18 1 86.12 130 ASN A O 1
ATOM 999 N N . TRP A 1 131 ? 21.609 -5.629 -7.734 1 86.44 131 TRP A N 1
ATOM 1000 C CA . TRP A 1 131 ? 20.844 -5.023 -6.648 1 86.44 131 TRP A CA 1
ATOM 1001 C C . TRP A 1 131 ? 21.016 -5.816 -5.355 1 86.44 131 TRP A C 1
ATOM 1003 O O . TRP A 1 131 ? 20.953 -7.047 -5.359 1 86.44 131 TRP A O 1
ATOM 1013 N N . PRO A 1 132 ? 21.016 -5.203 -4.23 1 83.44 132 PRO A N 1
ATOM 1014 C CA . PRO A 1 132 ? 21.359 -3.781 -4.109 1 83.44 132 PRO A CA 1
ATOM 1015 C C . PRO A 1 132 ? 22.75 -3.453 -4.645 1 83.44 132 PRO A C 1
ATOM 1017 O O . PRO A 1 132 ? 23.531 -4.363 -4.906 1 83.44 132 PRO A O 1
ATOM 1020 N N . PRO A 1 133 ? 22.953 -2.154 -5.039 1 80 133 PRO A N 1
ATOM 1021 C CA . PRO A 1 133 ? 24.297 -1.817 -5.516 1 80 133 PRO A CA 1
ATOM 1022 C C . PRO A 1 133 ? 25.406 -2.277 -4.562 1 80 133 PRO A C 1
ATOM 1024 O O . PRO A 1 133 ? 25.172 -2.391 -3.357 1 80 133 PRO A O 1
ATOM 1027 N N . ALA A 1 134 ? 26.5 -2.539 -5.195 1 77 134 ALA A N 1
ATOM 1028 C CA . ALA A 1 134 ? 27.641 -3.018 -4.422 1 77 134 ALA A CA 1
ATOM 1029 C C . ALA A 1 134 ? 27.953 -2.08 -3.256 1 77 134 ALA A C 1
ATOM 1031 O O . ALA A 1 134 ? 27.797 -0.862 -3.375 1 77 134 ALA A O 1
ATOM 1032 N N . ASN A 1 135 ? 28.281 -2.564 -2.078 1 76.62 135 ASN A N 1
ATOM 1033 C CA . ASN A 1 135 ? 28.703 -1.839 -0.884 1 76.62 135 ASN A CA 1
ATOM 1034 C C . ASN A 1 135 ? 27.562 -1.048 -0.271 1 76.62 135 ASN A C 1
ATOM 1036 O O . ASN A 1 135 ? 27.781 -0.034 0.393 1 76.62 135 ASN A O 1
ATOM 1040 N N . SER A 1 136 ? 26.391 -1.393 -0.776 1 76 136 SER A N 1
ATOM 1041 C CA . SER A 1 136 ? 25.25 -0.719 -0.166 1 76 136 SER A CA 1
ATOM 1042 C C . SER A 1 136 ? 24.562 -1.612 0.865 1 76 136 SER A C 1
ATOM 1044 O O . SER A 1 136 ? 24.5 -2.832 0.695 1 76 136 SER A O 1
ATOM 1046 N N . THR A 1 137 ? 24.453 -1.144 2.014 1 78.38 137 THR A N 1
ATOM 1047 C CA . THR A 1 137 ? 23.641 -1.82 3.02 1 78.38 137 THR A CA 1
ATOM 1048 C C . THR A 1 137 ? 22.234 -1.229 3.068 1 78.38 137 THR A C 1
ATOM 1050 O O . THR A 1 137 ? 22.062 -0.017 3.227 1 78.38 137 THR A O 1
ATOM 1053 N N . LEU A 1 138 ? 21.25 -1.965 2.881 1 83.06 138 LEU A N 1
ATOM 1054 C CA . LEU A 1 138 ? 19.891 -1.46 2.816 1 83.06 138 LEU A CA 1
ATOM 1055 C C . LEU A 1 138 ? 19.391 -1.058 4.199 1 83.06 138 LEU A C 1
ATOM 1057 O O . LEU A 1 138 ? 18.469 -0.238 4.324 1 83.06 138 LEU A O 1
ATOM 1061 N N . HIS A 1 139 ? 20.047 -1.54 5.223 1 85.38 139 HIS A N 1
ATOM 1062 C CA . HIS A 1 139 ? 19.75 -1.225 6.613 1 85.38 139 HIS A CA 1
ATOM 1063 C C . HIS A 1 139 ? 18.25 -1.399 6.898 1 85.38 139 HIS A C 1
ATOM 1065 O O . HIS A 1 139 ? 17.594 -0.476 7.387 1 85.38 139 HIS A O 1
ATOM 1071 N N . HIS A 1 140 ? 17.625 -2.566 6.617 1 86.06 140 HIS A N 1
ATOM 1072 C CA . HIS A 1 140 ? 16.25 -2.98 6.914 1 86.06 140 HIS A CA 1
ATOM 1073 C C . HIS A 1 140 ? 15.242 -2.07 6.23 1 86.06 140 HIS A C 1
ATOM 1075 O O . HIS A 1 140 ? 14.719 -1.141 6.852 1 86.06 140 HIS A O 1
ATOM 1081 N N . PRO A 1 141 ? 14.977 -2.268 5 1 86.06 141 PRO A N 1
ATOM 1082 C CA . PRO A 1 141 ? 13.969 -1.482 4.277 1 86.06 141 PRO A CA 1
ATOM 1083 C C . PRO A 1 141 ? 12.602 -1.511 4.949 1 86.06 141 PRO A C 1
ATOM 1085 O O . PRO A 1 141 ? 12.164 -2.562 5.426 1 86.06 141 PRO A O 1
ATOM 1088 N N . ARG A 1 142 ? 11.898 -0.352 5.09 1 83.38 142 ARG A N 1
ATOM 1089 C CA . ARG A 1 142 ? 10.609 -0.249 5.777 1 83.38 142 ARG A CA 1
ATOM 1090 C C . ARG A 1 142 ? 9.5 0.113 4.801 1 83.38 142 ARG A C 1
ATOM 1092 O O . ARG A 1 142 ? 8.336 -0.233 5.02 1 83.38 142 ARG A O 1
ATOM 1099 N N . CYS A 1 143 ? 9.867 0.771 3.754 1 86.25 143 CYS A N 1
ATOM 1100 C CA . CYS A 1 143 ? 8.891 1.188 2.758 1 86.25 143 CYS A CA 1
ATOM 1101 C C . CYS A 1 143 ? 9.539 1.377 1.395 1 86.25 143 CYS A C 1
ATOM 1103 O O . CYS A 1 143 ? 10.758 1.531 1.303 1 86.25 143 CYS A O 1
ATOM 1105 N N . LEU A 1 144 ? 8.773 1.215 0.363 1 88.75 144 LEU A N 1
ATOM 1106 C CA . LEU A 1 144 ? 9.227 1.319 -1.02 1 88.75 144 LEU A CA 1
ATOM 1107 C C . LEU A 1 144 ? 8.109 1.827 -1.923 1 88.75 144 LEU A C 1
ATOM 1109 O O . LEU A 1 144 ? 6.938 1.503 -1.709 1 88.75 144 LEU A O 1
ATOM 1113 N N . ASP A 1 145 ? 8.5 2.611 -2.836 1 89.75 145 ASP A N 1
ATOM 1114 C CA . ASP A 1 145 ? 7.527 3.002 -3.855 1 89.75 145 ASP A CA 1
ATOM 1115 C C . ASP A 1 145 ? 8.219 3.295 -5.184 1 89.75 145 ASP A C 1
ATOM 1117 O O . ASP A 1 145 ? 9.414 3.59 -5.219 1 89.75 145 ASP A O 1
ATOM 1121 N N . PHE A 1 146 ? 7.453 3.127 -6.238 1 90.75 146 PHE A N 1
ATOM 1122 C CA . PHE A 1 146 ? 7.922 3.486 -7.57 1 90.75 146 PHE A CA 1
ATOM 1123 C C . PHE A 1 146 ? 7.285 4.793 -8.031 1 90.75 146 PHE A C 1
ATOM 1125 O O . PHE A 1 146 ? 6.102 5.035 -7.785 1 90.75 146 PHE A O 1
ATOM 1132 N N . SER A 1 147 ? 8.109 5.543 -8.719 1 89.88 147 SER A N 1
ATOM 1133 C CA . SER A 1 147 ? 7.551 6.766 -9.281 1 89.88 147 SER A CA 1
ATOM 1134 C C . SER A 1 147 ? 6.496 6.461 -10.336 1 89.88 147 SER A C 1
ATOM 1136 O O . SER A 1 147 ? 6.648 5.52 -11.117 1 89.88 147 SER A O 1
ATOM 1138 N N . PRO A 1 148 ? 5.309 7.246 -10.391 1 83.25 148 PRO A N 1
ATOM 1139 C CA . PRO A 1 148 ? 4.227 6.965 -11.336 1 83.25 148 PRO A CA 1
ATOM 1140 C C . PRO A 1 148 ? 4.676 7.07 -12.789 1 83.25 148 PRO A C 1
ATOM 1142 O O . PRO A 1 148 ? 4.191 6.324 -13.648 1 83.25 148 PRO A O 1
ATOM 1145 N N . GLY A 1 149 ? 5.5 7.996 -13.109 1 79.69 149 GLY A N 1
ATOM 1146 C CA . GLY A 1 149 ? 5.965 8.164 -14.477 1 79.69 149 GLY A CA 1
ATOM 1147 C C . GLY A 1 149 ? 7.156 7.289 -14.812 1 79.69 149 GLY A C 1
ATOM 1148 O O . GLY A 1 149 ? 7.652 7.312 -15.938 1 79.69 149 GLY A O 1
ATOM 1149 N N . GLY A 1 150 ? 7.523 6.531 -13.836 1 80.12 150 GLY A N 1
ATOM 1150 C CA . GLY A 1 150 ? 8.656 5.645 -14.039 1 80.12 150 GLY A CA 1
ATOM 1151 C C . GLY A 1 150 ? 9.992 6.312 -13.758 1 80.12 150 GLY A C 1
ATOM 1152 O O . GLY A 1 150 ? 10.039 7.496 -13.422 1 80.12 150 GLY A O 1
ATOM 1153 N N . GLY A 1 15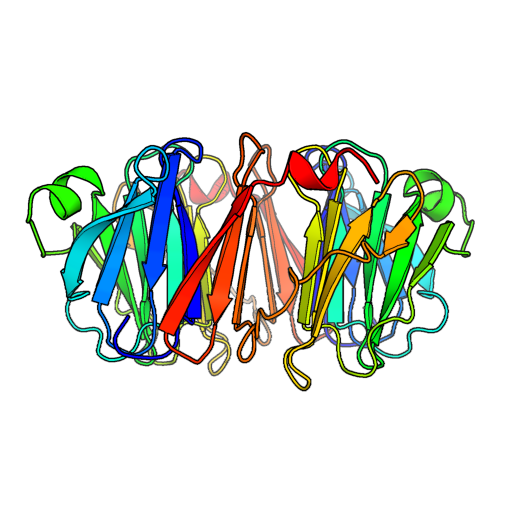1 ? 11.062 5.438 -13.672 1 83 151 GLY A N 1
ATOM 1154 C CA . GLY A 1 151 ? 12.438 5.922 -13.641 1 83 151 GLY A CA 1
ATOM 1155 C C . GLY A 1 151 ? 13.047 5.887 -12.25 1 83 151 GLY A C 1
ATOM 1156 O O . GLY A 1 151 ? 14.266 5.84 -12.109 1 83 151 GLY A O 1
ATOM 1157 N N . PHE A 1 152 ? 12.164 5.961 -11.266 1 88.38 152 PHE A N 1
ATOM 1158 C CA . PHE A 1 152 ? 12.766 5.996 -9.938 1 88.38 152 PHE A CA 1
ATOM 1159 C C . PHE A 1 152 ? 12.094 4.988 -9.016 1 88.38 152 PHE A C 1
ATOM 1161 O O . PHE A 1 152 ? 10.898 4.715 -9.148 1 88.38 152 PHE A O 1
ATOM 1168 N N . MET A 1 153 ? 12.859 4.492 -8.117 1 90.38 153 MET A N 1
ATOM 1169 C CA . MET A 1 153 ? 12.406 3.775 -6.93 1 90.38 153 MET A CA 1
ATOM 1170 C C . MET A 1 153 ? 12.906 4.461 -5.66 1 90.38 153 MET A C 1
ATOM 1172 O O . MET A 1 153 ? 14.086 4.781 -5.543 1 90.38 153 MET A O 1
ATOM 1176 N N . ALA A 1 154 ? 12 4.77 -4.809 1 91.44 154 ALA A N 1
ATOM 1177 C CA . ALA A 1 154 ? 12.367 5.32 -3.508 1 91.44 154 ALA A CA 1
ATOM 1178 C C . ALA A 1 154 ? 12.203 4.281 -2.404 1 91.44 154 ALA A C 1
ATOM 1180 O O . ALA A 1 154 ? 11.242 3.508 -2.41 1 91.44 154 ALA A O 1
ATOM 1181 N N . MET A 1 155 ? 13.133 4.293 -1.512 1 89.44 155 MET A N 1
ATOM 1182 C CA . MET A 1 155 ? 13.078 3.367 -0.383 1 89.44 155 MET A CA 1
ATOM 1183 C C . MET A 1 155 ? 13.453 4.074 0.917 1 89.44 155 MET A C 1
ATOM 1185 O O . MET A 1 155 ? 14.359 4.902 0.938 1 89.44 155 MET A O 1
ATOM 1189 N N . GLY A 1 156 ? 12.719 3.824 1.928 1 89.06 156 GLY A N 1
ATOM 1190 C CA . GLY A 1 156 ? 13.055 4.262 3.273 1 89.06 156 GLY A CA 1
ATOM 1191 C C . GLY A 1 156 ? 13.453 3.117 4.188 1 89.06 156 GLY A C 1
ATOM 1192 O O . GLY A 1 156 ? 12.883 2.029 4.117 1 89.06 156 GLY A O 1
ATOM 1193 N N . ASN A 1 157 ? 14.445 3.359 4.996 1 87.62 157 ASN A N 1
ATOM 1194 C CA . ASN A 1 157 ? 14.898 2.266 5.848 1 87.62 157 ASN A CA 1
ATOM 1195 C C . ASN A 1 157 ? 14.844 2.645 7.324 1 87.62 157 ASN A C 1
ATOM 1197 O O . ASN A 1 157 ? 14.383 3.732 7.672 1 87.62 157 ASN A O 1
ATOM 1201 N N . ALA A 1 158 ? 15.258 1.723 8.203 1 87 158 ALA A N 1
ATOM 1202 C CA . ALA A 1 158 ? 15.156 1.879 9.656 1 87 158 ALA A CA 1
ATOM 1203 C C . ALA A 1 158 ? 16.203 2.859 10.172 1 87 158 ALA A C 1
ATOM 1205 O O . ALA A 1 158 ? 16.094 3.363 11.297 1 87 158 ALA A O 1
ATOM 1206 N N . ALA A 1 159 ? 17.266 3.152 9.391 1 86.25 159 ALA A N 1
ATOM 1207 C CA . ALA A 1 159 ? 18.328 4.07 9.789 1 86.25 159 ALA A CA 1
ATOM 1208 C C . ALA A 1 159 ? 17.953 5.516 9.453 1 86.25 159 ALA A C 1
ATOM 1210 O O . ALA A 1 159 ? 18.766 6.426 9.625 1 86.25 159 ALA A O 1
ATOM 1211 N N . GLY A 1 160 ? 16.75 5.73 8.891 1 88 160 GLY A N 1
ATOM 1212 C CA . GLY A 1 160 ? 16.297 7.082 8.617 1 88 160 GLY A CA 1
ATOM 1213 C C . GLY A 1 160 ? 16.75 7.609 7.273 1 88 160 GLY A C 1
ATOM 1214 O O . GLY A 1 160 ? 16.703 8.812 7.023 1 88 160 GLY A O 1
ATOM 1215 N N . LYS A 1 161 ? 17.203 6.668 6.445 1 87.12 161 LYS A N 1
ATOM 1216 C CA . LYS A 1 161 ? 17.688 7.086 5.133 1 87.12 161 LYS A CA 1
ATOM 1217 C C .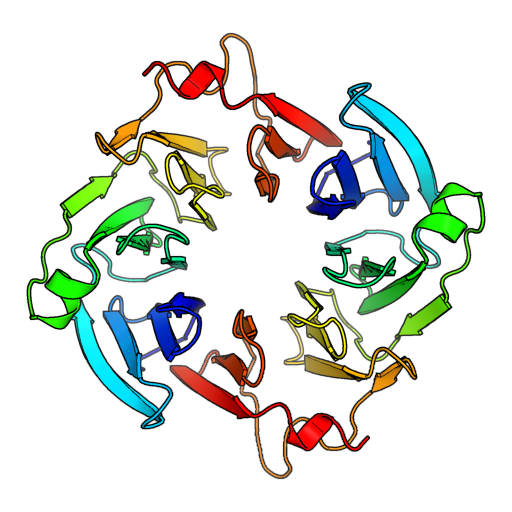 LYS A 1 161 ? 16.609 6.887 4.07 1 87.12 161 LYS A C 1
ATOM 1219 O O . LYS A 1 161 ? 15.922 5.863 4.059 1 87.12 161 LYS A O 1
ATOM 1224 N N . VAL A 1 162 ? 16.406 7.922 3.311 1 88.44 162 VAL A N 1
ATOM 1225 C CA . VAL A 1 162 ? 15.617 7.82 2.08 1 88.44 162 VAL A CA 1
ATOM 1226 C C . VAL A 1 162 ? 16.562 7.641 0.889 1 88.44 162 VAL A C 1
ATOM 1228 O O . VAL A 1 162 ? 17.375 8.516 0.595 1 88.44 162 VAL A O 1
ATOM 1231 N N . LEU A 1 163 ? 16.469 6.539 0.272 1 87.81 163 LEU A N 1
ATOM 1232 C CA . LEU A 1 163 ? 17.344 6.211 -0.856 1 87.81 163 LEU A CA 1
ATOM 1233 C C . LEU A 1 163 ? 16.562 6.246 -2.166 1 87.81 163 LEU A C 1
ATOM 1235 O O . LEU A 1 163 ? 15.438 5.734 -2.242 1 87.81 163 LEU A O 1
ATOM 1239 N N . LEU A 1 164 ? 17.188 6.922 -3.129 1 87 164 LEU A N 1
ATOM 1240 C CA . LEU A 1 164 ? 16.594 7.039 -4.453 1 87 164 LEU A CA 1
ATOM 1241 C C . LEU A 1 164 ? 17.438 6.324 -5.5 1 87 164 LEU A C 1
ATOM 1243 O O . LEU A 1 164 ? 18.641 6.562 -5.598 1 87 164 LEU A O 1
ATOM 1247 N N . TYR A 1 165 ? 16.75 5.508 -6.242 1 86.12 165 TYR A N 1
ATOM 1248 C CA . TYR A 1 165 ? 17.453 4.746 -7.27 1 86.12 165 TYR A CA 1
ATOM 1249 C C . TYR A 1 165 ? 16.828 4.988 -8.641 1 86.12 165 TYR A C 1
ATOM 1251 O O . TYR A 1 165 ? 15.609 4.93 -8.797 1 86.12 165 TYR A O 1
ATOM 1259 N N . LYS A 1 166 ? 17.719 5.281 -9.617 1 84.5 166 LYS A N 1
ATOM 1260 C CA . LYS A 1 166 ? 17.25 5.312 -11 1 84.5 166 LYS A CA 1
ATOM 1261 C C . LYS A 1 166 ? 17.094 3.902 -11.562 1 84.5 166 LYS A C 1
ATOM 1263 O O . LYS A 1 166 ? 18 3.076 -11.43 1 84.5 166 LYS A O 1
ATOM 1268 N N . LEU A 1 167 ? 16.047 3.656 -12.172 1 82.94 167 LEU A N 1
ATOM 1269 C CA . LEU A 1 167 ? 15.75 2.297 -12.602 1 82.94 167 LEU A CA 1
ATOM 1270 C C . LEU A 1 167 ? 16.328 2.021 -13.992 1 82.94 167 LEU A C 1
ATOM 1272 O O . LEU A 1 167 ? 16.422 0.865 -14.406 1 82.94 167 LEU A O 1
ATOM 1276 N N . HIS A 1 168 ? 16.547 3.014 -14.836 1 73.94 168 HIS A N 1
ATOM 1277 C CA . HIS A 1 168 ? 17.062 2.793 -16.188 1 73.94 168 HIS A CA 1
ATOM 1278 C C . HIS A 1 168 ? 18.281 1.869 -16.172 1 73.94 168 HIS A C 1
ATOM 1280 O O . HIS A 1 168 ? 18.547 1.173 -17.156 1 73.94 168 HIS A O 1
ATOM 1286 N N . HIS A 1 169 ? 18.953 1.883 -15.078 1 62.78 169 HIS A N 1
ATOM 1287 C CA . HIS A 1 169 ? 20.125 1.023 -15.023 1 62.78 169 HIS A CA 1
ATOM 1288 C C . HIS A 1 169 ? 19.734 -0.445 -14.906 1 62.78 169 HIS A C 1
ATOM 1290 O O . HIS A 1 169 ? 20.562 -1.334 -15.117 1 62.78 169 HIS A O 1
ATOM 1296 N N . TYR A 1 170 ? 18.562 -0.685 -14.586 1 61.66 170 TYR A N 1
ATOM 1297 C CA . TYR A 1 170 ? 18.125 -2.07 -14.492 1 61.66 170 TYR A CA 1
ATOM 1298 C C . TYR A 1 170 ? 17.438 -2.514 -15.773 1 61.66 170 TYR A C 1
ATOM 1300 O O . TYR A 1 170 ? 16.953 -3.646 -15.875 1 61.66 170 TYR A O 1
ATOM 1308 N N . ASP A 1 171 ? 17.234 -1.6 -16.672 1 53.94 171 ASP A N 1
ATOM 1309 C CA . ASP A 1 171 ? 16.734 -1.93 -18.016 1 53.94 171 ASP A CA 1
ATOM 1310 C C . ASP A 1 171 ? 17.656 -2.941 -18.703 1 53.94 171 ASP A C 1
ATOM 1312 O O . ASP A 1 171 ? 17.203 -3.689 -19.578 1 53.94 171 ASP A O 1
ATOM 1316 N N . ARG A 1 172 ? 19.047 -2.793 -18.484 1 46 172 ARG A N 1
ATOM 1317 C CA . ARG A 1 172 ? 19.938 -3.678 -19.234 1 46 172 ARG A CA 1
ATOM 1318 C C . ARG A 1 172 ? 20.188 -4.969 -18.469 1 46 172 ARG A C 1
ATOM 1320 O O . ARG A 1 172 ? 21.172 -5.07 -17.734 1 46 172 ARG A O 1
ATOM 1327 N N . ALA A 1 173 ? 19.25 -5.559 -17.938 1 39.72 173 ALA A N 1
ATOM 1328 C CA . ALA A 1 173 ? 19.578 -6.902 -17.469 1 39.72 173 ALA A CA 1
ATOM 1329 C C . ALA A 1 173 ? 19.812 -7.852 -18.641 1 39.72 173 ALA A C 1
ATOM 1331 O O . ALA A 1 173 ? 19.25 -7.672 -19.719 1 39.72 173 ALA A O 1
ATOM 1332 N N . MET B 1 1 ? 17.078 11.43 7.793 1 87.56 1 MET B N 1
ATOM 1333 C CA . MET B 1 1 ? 16.047 11.773 8.766 1 87.56 1 MET B CA 1
ATOM 1334 C C . MET B 1 1 ? 16.469 11.359 10.172 1 87.56 1 MET B C 1
ATOM 1336 O O . MET B 1 1 ? 17.297 10.453 10.336 1 87.56 1 MET B O 1
ATOM 1340 N N . ASN B 1 2 ? 15.977 12.102 11.141 1 85.19 2 ASN B N 1
ATOM 1341 C CA . ASN B 1 2 ? 16.25 11.727 12.523 1 85.19 2 ASN B CA 1
ATOM 1342 C C . ASN B 1 2 ? 15.297 10.641 13.008 1 85.19 2 ASN B C 1
ATOM 1344 O O . ASN B 1 2 ? 14.172 10.938 13.43 1 85.19 2 ASN B O 1
ATOM 1348 N N . GLY B 1 3 ? 15.672 9.375 12.586 1 86.5 3 GLY B N 1
ATOM 1349 C CA . GLY B 1 3 ? 14.859 8.227 12.945 1 86.5 3 GLY B CA 1
ATOM 1350 C C . GLY B 1 3 ? 14.461 7.379 11.758 1 86.5 3 GLY B C 1
ATOM 1351 O O . GLY B 1 3 ? 14.883 7.645 10.625 1 86.5 3 GLY B O 1
ATOM 1352 N N . THR B 1 4 ? 13.602 6.414 12.023 1 90.19 4 THR B N 1
ATOM 1353 C CA . THR B 1 4 ? 13.203 5.445 11.008 1 90.19 4 THR B CA 1
ATOM 1354 C C . THR B 1 4 ? 12.289 6.09 9.977 1 90.19 4 THR B C 1
ATOM 1356 O O . THR B 1 4 ? 11.391 6.863 10.32 1 90.19 4 THR B O 1
ATOM 1359 N N . VAL B 1 5 ? 12.555 5.816 8.703 1 92.5 5 VAL B N 1
ATOM 1360 C CA . VAL B 1 5 ? 11.594 6.16 7.66 1 92.5 5 VAL B CA 1
ATOM 1361 C C . VAL B 1 5 ? 10.484 5.117 7.617 1 92.5 5 VAL B C 1
ATOM 1363 O O . VAL B 1 5 ? 10.734 3.939 7.348 1 92.5 5 VAL B O 1
ATOM 1366 N N . ARG B 1 6 ? 9.312 5.484 7.809 1 91.06 6 ARG B N 1
ATOM 1367 C CA . ARG B 1 6 ? 8.227 4.512 7.91 1 91.06 6 ARG B CA 1
ATOM 1368 C C . ARG B 1 6 ? 7.34 4.551 6.672 1 91.06 6 ARG B C 1
ATOM 1370 O O . ARG B 1 6 ? 6.684 3.559 6.344 1 91.06 6 ARG B O 1
ATOM 1377 N N . SER B 1 7 ? 7.348 5.664 6.02 1 93.19 7 SER B N 1
ATOM 1378 C CA . SER B 1 7 ? 6.457 5.777 4.867 1 93.19 7 SER B CA 1
ATOM 1379 C C . SER B 1 7 ? 6.977 6.805 3.867 1 93.19 7 SER B C 1
ATOM 1381 O O . SER B 1 7 ? 7.652 7.766 4.25 1 93.19 7 SER B O 1
ATOM 1383 N N . LEU B 1 8 ? 6.691 6.641 2.6 1 94.94 8 LEU B N 1
ATOM 1384 C CA . LEU B 1 8 ? 7.039 7.496 1.472 1 94.94 8 LEU B CA 1
ATOM 1385 C C . LEU B 1 8 ? 5.84 7.699 0.553 1 94.94 8 LEU B C 1
ATOM 1387 O O . LEU B 1 8 ? 4.977 6.824 0.45 1 94.94 8 LEU B O 1
ATOM 1391 N N . ALA B 1 9 ? 5.77 8.758 -0.124 1 94.56 9 ALA B N 1
ATOM 1392 C CA . ALA B 1 9 ? 4.73 9 -1.12 1 94.56 9 ALA B CA 1
ATOM 1393 C C . ALA B 1 9 ? 5.23 9.945 -2.213 1 94.56 9 ALA B C 1
ATOM 1395 O O . ALA B 1 9 ? 5.676 11.055 -1.926 1 94.56 9 ALA B O 1
ATOM 1396 N N . PHE B 1 10 ? 5.141 9.516 -3.41 1 92.94 10 PHE B N 1
ATOM 1397 C CA . PHE B 1 10 ? 5.508 10.383 -4.523 1 92.94 10 PHE B CA 1
ATOM 1398 C C . PHE B 1 10 ? 4.465 11.484 -4.723 1 92.94 10 PHE B C 1
ATOM 1400 O O . PHE B 1 10 ? 3.281 11.273 -4.441 1 92.94 10 PHE B O 1
ATOM 1407 N N . ALA B 1 11 ? 4.93 12.547 -5.203 1 93.69 11 ALA B N 1
ATOM 1408 C CA . ALA B 1 11 ? 4.078 13.703 -5.488 1 93.69 11 ALA B CA 1
ATOM 1409 C C . ALA B 1 11 ? 4.527 14.414 -6.762 1 93.69 11 ALA B C 1
ATOM 1411 O O . ALA B 1 11 ? 5.602 14.125 -7.297 1 93.69 11 ALA B O 1
ATOM 1412 N N . ASP B 1 12 ? 3.605 15.297 -7.301 1 92.12 12 ASP B N 1
ATOM 1413 C CA . ASP B 1 12 ? 3.904 16.109 -8.477 1 92.12 12 ASP B CA 1
ATOM 1414 C C . ASP B 1 12 ? 4.34 15.25 -9.656 1 92.12 12 ASP B C 1
ATOM 1416 O O . ASP B 1 12 ? 5.395 15.484 -10.25 1 92.12 12 ASP B O 1
ATOM 1420 N N . ASP B 1 13 ? 3.551 14.18 -9.867 1 87.06 13 ASP B N 1
ATOM 1421 C CA . ASP B 1 13 ? 3.756 13.273 -10.992 1 87.06 13 ASP B CA 1
ATOM 1422 C C . ASP B 1 13 ? 5.145 12.641 -10.938 1 87.06 13 ASP B C 1
ATOM 1424 O O . ASP B 1 13 ? 5.852 12.594 -11.953 1 87.06 13 ASP B O 1
ATOM 1428 N N . GLY B 1 14 ? 5.602 12.43 -9.719 1 89.12 14 GLY B N 1
ATOM 1429 C CA . GLY B 1 14 ? 6.844 11.688 -9.539 1 89.12 14 GLY B CA 1
ATOM 1430 C C . GLY B 1 14 ? 8.062 12.586 -9.422 1 89.12 14 GLY B C 1
ATOM 1431 O O . GLY B 1 14 ? 9.18 12.109 -9.242 1 89.12 14 GLY B O 1
ATOM 1432 N N . GLN B 1 15 ? 7.902 13.828 -9.461 1 91.12 15 GLN B N 1
ATOM 1433 C CA . GLN B 1 15 ? 9.031 14.75 -9.398 1 91.12 15 GLN B CA 1
ATOM 1434 C C . GLN B 1 15 ? 9.383 15.094 -7.957 1 91.12 15 GLN B C 1
ATOM 1436 O O . GLN B 1 15 ? 10.461 15.641 -7.688 1 91.12 15 GLN B O 1
ATOM 1441 N N . GLN B 1 16 ? 8.492 14.797 -7.094 1 93.44 16 GLN B N 1
ATOM 1442 C CA . GLN B 1 16 ? 8.719 15.023 -5.668 1 93.44 16 GLN B CA 1
ATOM 1443 C C . GLN B 1 16 ? 8.438 13.766 -4.855 1 93.44 16 GLN B C 1
ATOM 1445 O O . GLN B 1 16 ? 7.785 12.844 -5.344 1 93.44 16 GLN B O 1
ATOM 1450 N N . LEU B 1 17 ? 9 13.766 -3.666 1 94.88 17 LEU B N 1
ATOM 1451 C CA . LEU B 1 17 ? 8.805 12.68 -2.717 1 94.88 17 LEU B CA 1
ATOM 1452 C C . LEU B 1 17 ? 8.641 13.211 -1.299 1 94.88 17 LEU B C 1
ATOM 1454 O O . LEU B 1 17 ? 9.383 14.102 -0.877 1 94.88 17 LEU B O 1
ATOM 1458 N N . LEU B 1 18 ? 7.613 12.703 -0.66 1 96.25 18 LEU B N 1
ATOM 1459 C CA . LEU B 1 18 ? 7.449 12.984 0.762 1 96.25 18 LEU B CA 1
ATOM 1460 C C . LEU B 1 18 ? 7.832 11.773 1.605 1 96.25 18 LEU B C 1
ATOM 1462 O O . LEU B 1 18 ? 7.523 10.633 1.237 1 96.25 18 LEU B O 1
ATOM 1466 N N . SER B 1 19 ? 8.477 12 2.672 1 95.88 19 SER B N 1
ATOM 1467 C CA . SER B 1 19 ? 8.789 10.938 3.625 1 95.88 19 SER B CA 1
ATOM 1468 C C . SER B 1 19 ? 8.375 11.328 5.039 1 95.88 19 SER B C 1
ATOM 1470 O O . SER B 1 19 ? 8.289 12.516 5.363 1 95.88 19 SER B O 1
ATOM 1472 N N . HIS B 1 20 ? 8.008 10.352 5.758 1 96.06 20 HIS B N 1
ATOM 1473 C CA . HIS B 1 20 ? 7.453 10.5 7.098 1 96.06 20 HIS B CA 1
ATOM 1474 C C . HIS B 1 20 ? 7.836 9.32 7.988 1 96.06 20 HIS B C 1
ATOM 1476 O O . HIS B 1 20 ? 8.039 8.211 7.496 1 96.06 20 HIS B O 1
ATOM 1482 N N . GLY B 1 21 ? 8.039 9.625 9.398 1 94.31 21 GLY B N 1
ATOM 1483 C CA . GLY B 1 21 ? 8.43 8.492 10.227 1 94.31 21 GLY B CA 1
ATOM 1484 C C . GLY B 1 21 ? 8.672 8.859 11.672 1 94.31 21 GLY B C 1
ATOM 1485 O O . GLY B 1 21 ? 7.859 9.562 12.289 1 94.31 21 GLY B O 1
ATOM 1486 N N . GLY B 1 22 ? 9.734 8.352 12.172 1 92.62 22 GLY B N 1
ATOM 1487 C CA . GLY B 1 22 ? 9.938 8.227 13.602 1 92.62 22 GLY B CA 1
ATOM 1488 C C . GLY B 1 22 ? 10.164 9.562 14.297 1 92.62 22 GLY B C 1
ATOM 1489 O O . GLY B 1 22 ? 9.961 9.68 15.508 1 92.62 22 GLY B O 1
ATOM 1490 N N . ASP B 1 23 ? 10.547 10.602 13.664 1 93.56 23 ASP B N 1
ATOM 1491 C CA . ASP B 1 23 ? 10.852 11.852 14.344 1 93.56 23 ASP B CA 1
ATOM 1492 C C . ASP B 1 23 ? 9.688 12.828 14.258 1 93.56 23 ASP B C 1
ATOM 1494 O O . ASP B 1 23 ? 9.789 13.977 14.703 1 93.56 23 ASP B O 1
ATOM 1498 N N . GLY B 1 24 ? 8.602 12.469 13.562 1 94.94 24 GLY B N 1
ATOM 1499 C CA . GLY B 1 24 ? 7.391 13.273 13.508 1 94.94 24 GLY B CA 1
ATOM 1500 C C . GLY B 1 24 ? 7.48 14.422 12.523 1 94.94 24 GLY B C 1
ATOM 1501 O O . GLY B 1 24 ? 6.672 15.352 12.57 1 94.94 24 GLY B O 1
ATOM 1502 N N . HIS B 1 25 ? 8.484 14.406 11.68 1 96.12 25 HIS B N 1
ATOM 1503 C CA . HIS B 1 25 ? 8.625 15.438 10.656 1 96.12 25 HIS B CA 1
ATOM 1504 C C . HIS B 1 25 ? 8.219 14.914 9.281 1 96.12 25 HIS B C 1
ATOM 1506 O O . HIS B 1 25 ? 8.266 13.703 9.039 1 96.12 25 HIS B O 1
ATOM 1512 N N . VAL B 1 26 ? 7.816 15.836 8.492 1 96.94 26 VAL B N 1
ATOM 1513 C CA . VAL B 1 26 ? 7.613 15.547 7.078 1 96.94 26 VAL B CA 1
ATOM 1514 C C . VAL B 1 26 ? 8.75 16.156 6.262 1 96.94 26 VAL B C 1
ATOM 1516 O O . VAL B 1 26 ? 9.086 17.328 6.43 1 96.94 26 VAL B O 1
ATOM 1519 N N . TYR B 1 27 ? 9.352 15.383 5.445 1 96.06 27 TYR B N 1
ATOM 1520 C CA . TYR B 1 27 ? 10.414 15.812 4.547 1 96.06 27 TYR B CA 1
ATOM 1521 C C . TYR B 1 27 ? 9.93 15.836 3.102 1 96.06 27 TYR B C 1
ATOM 1523 O O . TYR B 1 27 ? 9.258 14.906 2.65 1 96.06 27 TYR B O 1
ATOM 1531 N N . HIS B 1 28 ? 10.227 16.875 2.471 1 95.44 28 HIS B N 1
ATOM 1532 C CA . HIS B 1 28 ? 9.906 17.047 1.061 1 95.44 28 HIS B CA 1
ATOM 1533 C C . HIS B 1 28 ? 11.164 17.047 0.197 1 95.44 28 HIS B C 1
ATOM 1535 O O . HIS B 1 28 ? 12.062 17.859 0.397 1 95.44 28 HIS B O 1
ATOM 1541 N N . TRP B 1 29 ? 11.219 16.172 -0.771 1 94.56 29 TRP B N 1
ATOM 1542 C CA . TRP B 1 29 ? 12.383 16 -1.627 1 94.56 29 TRP B CA 1
ATOM 1543 C C . TRP B 1 29 ? 12.07 16.406 -3.064 1 94.56 29 TRP B C 1
ATOM 1545 O O . TRP B 1 29 ? 11 16.094 -3.584 1 94.56 29 TRP B O 1
ATOM 1555 N N . ASP B 1 30 ? 12.969 17.078 -3.676 1 92.19 30 ASP B N 1
ATOM 1556 C CA . ASP B 1 30 ? 12.961 17.312 -5.117 1 92.19 30 ASP B CA 1
ATOM 1557 C C . ASP B 1 30 ? 13.82 16.281 -5.848 1 92.19 30 ASP B C 1
ATOM 1559 O O . ASP B 1 30 ? 15.023 16.203 -5.621 1 92.19 30 ASP B O 1
ATOM 1563 N N . LEU B 1 31 ? 13.234 15.609 -6.73 1 87.56 31 LEU B N 1
ATOM 1564 C CA . LEU B 1 31 ? 13.953 14.484 -7.324 1 87.56 31 LEU B CA 1
ATOM 1565 C C . LEU B 1 31 ? 14.812 14.945 -8.5 1 87.56 31 LEU B C 1
ATOM 1567 O O . LEU B 1 31 ? 15.719 14.227 -8.922 1 87.56 31 LEU B O 1
ATOM 1571 N N . ARG B 1 32 ? 14.516 16.047 -9.086 1 86.5 32 ARG B N 1
ATOM 1572 C CA . ARG B 1 32 ? 15.375 16.609 -10.133 1 86.5 32 ARG B CA 1
ATOM 1573 C C . ARG B 1 32 ? 16.734 17.016 -9.562 1 86.5 32 ARG B C 1
ATOM 1575 O O . ARG B 1 32 ? 17.766 16.734 -10.172 1 86.5 32 ARG B O 1
ATOM 1582 N N . THR B 1 33 ? 16.734 17.547 -8.391 1 88.88 33 THR B N 1
ATOM 1583 C CA . THR B 1 33 ? 17.953 17.984 -7.734 1 88.88 33 THR B CA 1
ATOM 1584 C C . THR B 1 33 ? 18.438 16.922 -6.738 1 88.88 33 THR B C 1
ATOM 1586 O O . THR B 1 33 ? 19.562 17.016 -6.223 1 88.88 33 THR B O 1
ATOM 1589 N N . ARG B 1 34 ? 17.562 15.977 -6.426 1 84.94 34 ARG B N 1
ATOM 1590 C CA . ARG B 1 34 ? 17.812 14.898 -5.48 1 84.94 34 ARG B CA 1
ATOM 1591 C C . ARG B 1 34 ? 18.172 15.445 -4.105 1 84.94 34 ARG B C 1
ATOM 1593 O O . ARG B 1 34 ? 19.125 14.977 -3.473 1 84.94 34 ARG B O 1
ATOM 1600 N N . ALA B 1 35 ? 17.453 16.438 -3.691 1 91.31 35 ALA B N 1
ATOM 1601 C CA . ALA B 1 35 ? 17.703 17.094 -2.414 1 91.31 35 ALA B CA 1
ATOM 1602 C C . ALA B 1 35 ? 16.406 17.266 -1.62 1 91.31 35 ALA B C 1
ATOM 1604 O O . ALA B 1 35 ? 15.328 17.391 -2.201 1 91.31 35 ALA B O 1
ATOM 1605 N N . CYS B 1 36 ? 16.625 17.25 -0.304 1 93.25 36 CYS B N 1
ATOM 1606 C CA . CYS B 1 36 ? 15.523 17.641 0.562 1 93.25 36 CYS B CA 1
ATOM 1607 C C . CYS B 1 36 ? 15.305 19.156 0.526 1 93.25 36 CYS B C 1
ATOM 1609 O O . CYS B 1 36 ? 16.188 19.922 0.915 1 93.25 36 CYS B O 1
ATOM 1611 N N . ILE B 1 37 ? 14.172 19.609 0.165 1 94.44 37 ILE B N 1
ATOM 1612 C CA . ILE B 1 37 ? 13.969 21.031 -0.078 1 94.44 37 ILE B CA 1
ATOM 1613 C C . ILE B 1 37 ? 13.141 21.641 1.054 1 94.44 37 ILE B C 1
ATOM 1615 O O . ILE B 1 37 ? 13.047 22.859 1.174 1 94.44 37 ILE B O 1
ATOM 1619 N N . HIS B 1 38 ? 12.492 20.812 1.846 1 95.56 38 HIS B N 1
ATOM 1620 C CA . HIS B 1 38 ? 11.711 21.312 2.969 1 95.56 38 HIS B CA 1
ATOM 1621 C C . HIS B 1 38 ? 11.539 20.25 4.047 1 95.56 38 HIS B C 1
ATOM 1623 O O . HIS B 1 38 ? 11.375 19.078 3.74 1 95.56 38 HIS B O 1
ATOM 1629 N N . LYS B 1 39 ? 11.562 20.703 5.227 1 95 39 LYS B N 1
ATOM 1630 C CA . LYS B 1 39 ? 11.344 19.891 6.422 1 95 39 LYS B CA 1
ATOM 1631 C C . LYS B 1 39 ? 10.523 20.656 7.457 1 95 39 LYS B C 1
ATOM 1633 O O . LYS B 1 39 ? 10.82 21.812 7.766 1 95 39 LYS B O 1
ATOM 1638 N N . ALA B 1 40 ? 9.492 19.953 8.008 1 96.19 40 ALA B N 1
ATOM 1639 C CA . ALA B 1 40 ? 8.703 20.609 9.047 1 96.19 40 ALA B CA 1
ATOM 1640 C C . ALA B 1 40 ? 8.031 19.594 9.961 1 96.19 40 ALA B C 1
ATOM 1642 O O . ALA B 1 40 ? 7.824 18.438 9.562 1 96.19 40 ALA B O 1
ATOM 1643 N N . VAL B 1 41 ? 7.676 19.984 11.055 1 95.69 41 VAL B N 1
ATOM 1644 C CA . VAL B 1 41 ? 6.992 19.156 12.039 1 95.69 41 VAL B CA 1
ATOM 1645 C C . VAL B 1 41 ? 5.574 18.844 11.562 1 95.69 41 VAL B C 1
ATOM 1647 O O . VAL B 1 41 ? 4.879 19.734 11.055 1 95.69 41 VAL B O 1
ATOM 1650 N N . ASP B 1 42 ? 5.18 17.625 11.641 1 96.75 42 ASP B N 1
ATOM 1651 C CA . ASP B 1 42 ? 3.771 17.266 11.516 1 96.75 42 ASP B CA 1
ATOM 1652 C C . ASP B 1 42 ? 3.002 17.578 12.797 1 96.75 42 ASP B C 1
ATOM 1654 O O . ASP B 1 42 ? 3.229 16.969 13.836 1 96.75 42 ASP B O 1
ATOM 1658 N N . GLU B 1 43 ? 2.141 18.516 12.672 1 95.75 43 GLU B N 1
ATOM 1659 C CA . GLU B 1 43 ? 1.49 19.094 13.844 1 95.75 43 GLU B CA 1
ATOM 1660 C C . GLU B 1 43 ? 0.902 18 14.742 1 95.75 43 GLU B C 1
ATOM 1662 O O . GLU B 1 43 ? 0.089 17.188 14.289 1 95.75 43 GLU B O 1
ATOM 1667 N N . GLY B 1 44 ? 1.317 18.047 16.016 1 91.75 44 GLY B N 1
ATOM 1668 C CA . GLY B 1 44 ? 0.76 17.141 17.016 1 91.75 44 GLY B CA 1
ATOM 1669 C C . GLY B 1 44 ? 1.229 15.711 16.859 1 91.75 44 GLY B C 1
ATOM 1670 O O . GLY B 1 44 ? 0.731 14.812 17.531 1 91.75 44 GLY B O 1
ATOM 1671 N N . CYS B 1 45 ? 2.135 15.461 15.961 1 92.94 45 CYS B N 1
ATOM 1672 C CA . CYS B 1 45 ? 2.598 14.102 15.688 1 92.94 45 CYS B CA 1
ATOM 1673 C C . CYS B 1 45 ? 4.008 13.891 16.219 1 92.94 45 CYS B C 1
ATOM 1675 O O . CYS B 1 45 ? 4.953 14.539 15.766 1 92.94 45 CYS B O 1
ATOM 1677 N N . ILE B 1 46 ? 4.141 12.945 17.156 1 93.25 46 ILE B N 1
ATOM 1678 C CA . ILE B 1 46 ? 5.457 12.617 17.688 1 93.25 46 ILE B CA 1
ATOM 1679 C C . ILE B 1 46 ? 6.121 11.555 16.828 1 93.25 46 ILE B C 1
ATOM 1681 O O . ILE B 1 46 ? 7.312 11.641 16.531 1 93.25 46 ILE B O 1
ATOM 1685 N N . ASN B 1 47 ? 5.332 10.57 16.453 1 95.25 47 ASN B N 1
ATOM 1686 C CA . ASN B 1 47 ? 5.785 9.484 15.586 1 95.25 47 ASN B CA 1
ATOM 1687 C C . ASN B 1 47 ? 4.84 9.273 14.406 1 95.25 47 ASN B C 1
ATOM 1689 O O . ASN B 1 47 ? 3.688 8.883 14.594 1 95.25 47 ASN B O 1
ATOM 1693 N N . GLY B 1 48 ? 5.395 9.453 13.25 1 95.62 48 GLY B N 1
ATOM 1694 C CA . GLY B 1 48 ? 4.598 9.242 12.047 1 95.62 48 GLY B CA 1
ATOM 1695 C C . GLY B 1 48 ? 4.543 7.793 11.609 1 95.62 48 GLY B C 1
ATOM 1696 O O . GLY B 1 48 ? 5.535 7.07 11.719 1 95.62 48 GLY B O 1
ATOM 1697 N N . THR B 1 49 ? 3.385 7.402 11.031 1 94.5 49 THR B N 1
ATOM 1698 C CA . THR B 1 49 ? 3.205 5.996 10.68 1 94.5 49 THR B CA 1
ATOM 1699 C C . THR B 1 49 ? 2.812 5.855 9.211 1 94.5 49 THR B C 1
ATOM 1701 O O . THR B 1 49 ? 3.012 4.797 8.609 1 94.5 49 THR B O 1
ATOM 1704 N N . ALA B 1 50 ? 2.293 6.875 8.656 1 95.44 50 ALA B N 1
ATOM 1705 C CA . ALA B 1 50 ? 1.791 6.773 7.285 1 95.44 50 ALA B CA 1
ATOM 1706 C C . ALA B 1 50 ? 1.76 8.141 6.613 1 95.44 50 ALA B C 1
ATOM 1708 O O . ALA B 1 50 ? 1.652 9.172 7.285 1 95.44 50 ALA B O 1
ATOM 1709 N N . ILE B 1 51 ? 1.903 8.164 5.305 1 96.94 51 ILE B N 1
ATOM 1710 C CA . ILE B 1 51 ? 1.757 9.375 4.5 1 96.94 51 ILE B CA 1
ATOM 1711 C C . ILE B 1 51 ? 1.209 9.016 3.123 1 96.94 51 ILE B C 1
ATOM 1713 O O . ILE B 1 51 ? 1.535 7.961 2.574 1 96.94 51 ILE B O 1
ATOM 1717 N N . CYS B 1 52 ? 0.325 9.758 2.594 1 96.56 52 CYS B N 1
ATOM 1718 C CA . CYS B 1 52 ? -0.146 9.57 1.227 1 96.56 52 CYS B CA 1
ATOM 1719 C C . CYS B 1 52 ? -0.421 10.906 0.556 1 96.56 52 CYS B C 1
ATOM 1721 O O . CYS B 1 52 ? -0.668 11.906 1.233 1 96.56 52 CYS B O 1
ATOM 1723 N N . THR B 1 53 ? -0.317 10.922 -0.749 1 96.56 53 THR B N 1
ATOM 1724 C CA . THR B 1 53 ? -0.565 12.133 -1.526 1 96.56 53 THR B CA 1
ATOM 1725 C C . THR B 1 53 ? -1.817 11.977 -2.385 1 96.56 53 THR B C 1
ATOM 1727 O O . THR B 1 53 ? -2.131 10.875 -2.84 1 96.56 53 THR B O 1
ATOM 1730 N N . SER B 1 54 ? -2.492 13.023 -2.506 1 95.81 54 SER B N 1
ATOM 1731 C CA . SER B 1 54 ? -3.643 13.039 -3.404 1 95.81 54 SER B CA 1
ATOM 1732 C C . SER B 1 54 ? -3.205 12.961 -4.863 1 95.81 54 SER B C 1
ATOM 1734 O O . SER B 1 54 ? -2.273 13.656 -5.277 1 95.81 54 SER B O 1
ATOM 1736 N N . PRO B 1 55 ?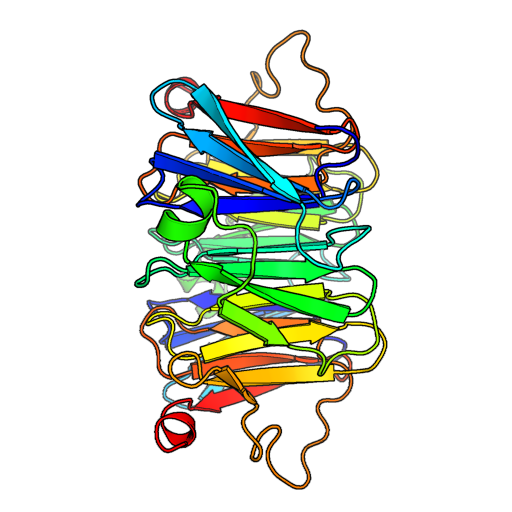 -3.93 12.156 -5.641 1 88.5 55 PRO B N 1
ATOM 1737 C CA . PRO B 1 55 ? -3.561 12.047 -7.055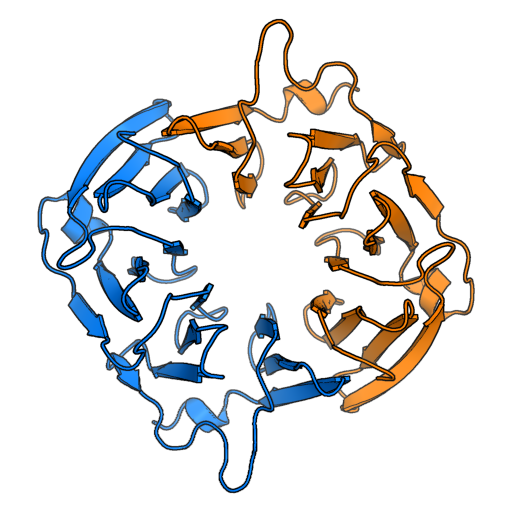 1 88.5 55 PRO B CA 1
ATOM 1738 C C . PRO B 1 55 ? -4.02 13.25 -7.875 1 88.5 55 PRO B C 1
ATOM 1740 O O . PRO B 1 55 ? -3.492 13.5 -8.961 1 88.5 55 PRO B O 1
ATOM 1743 N N . THR B 1 56 ? -4.953 13.953 -7.406 1 89.31 56 THR B N 1
ATOM 1744 C CA . THR B 1 56 ? -5.566 14.961 -8.266 1 89.31 56 THR B CA 1
ATOM 1745 C C . THR B 1 56 ? -5.543 16.328 -7.594 1 89.31 56 THR B C 1
ATOM 1747 O O . THR B 1 56 ? -5.746 17.344 -8.25 1 89.31 56 THR B O 1
ATOM 1750 N N . ARG B 1 57 ? -5.324 16.328 -6.371 1 89.94 57 ARG B N 1
ATOM 1751 C CA . ARG B 1 57 ? -5.293 17.594 -5.633 1 89.94 57 ARG B CA 1
ATOM 1752 C C . ARG B 1 57 ? -3.91 17.844 -5.047 1 89.94 57 ARG B C 1
ATOM 1754 O O . ARG B 1 57 ? -3.057 16.953 -5.039 1 89.94 57 ARG B O 1
ATOM 1761 N N . ASN B 1 58 ? -3.662 19.047 -4.66 1 95.31 58 ASN B N 1
ATOM 1762 C CA . ASN B 1 58 ? -2.393 19.406 -4.039 1 95.31 58 ASN B CA 1
ATOM 1763 C C . ASN B 1 58 ? -2.424 19.188 -2.531 1 95.31 58 ASN B C 1
ATOM 1765 O O . ASN B 1 58 ? -2.121 20.109 -1.761 1 95.31 58 ASN B O 1
ATOM 1769 N N . LEU B 1 59 ? -2.822 17.938 -2.117 1 97.38 59 LEU B N 1
ATOM 1770 C CA . LEU B 1 59 ? -2.967 17.562 -0.715 1 97.38 59 LEU B CA 1
ATOM 1771 C C . LEU B 1 59 ? -2.088 16.375 -0.381 1 97.38 59 LEU B C 1
ATOM 1773 O O . LEU B 1 59 ? -1.791 15.547 -1.253 1 97.38 59 LEU B O 1
ATOM 1777 N N . PHE B 1 60 ? -1.644 16.297 0.785 1 97.75 60 PHE B N 1
ATOM 1778 C CA . PHE B 1 60 ? -1.147 15.055 1.369 1 97.75 60 PHE B CA 1
ATOM 1779 C C . PHE B 1 60 ? -1.688 14.867 2.781 1 97.75 60 PHE B C 1
ATOM 1781 O O . PHE B 1 60 ? -2.092 15.836 3.432 1 97.75 60 PHE B O 1
ATOM 1788 N N . ALA B 1 61 ? -1.793 13.625 3.207 1 98.25 61 ALA B N 1
ATOM 1789 C CA . ALA B 1 61 ? -2.264 13.273 4.543 1 98.25 61 ALA B CA 1
ATOM 1790 C C . ALA B 1 61 ? -1.199 12.492 5.312 1 98.25 61 ALA B C 1
ATOM 1792 O O . ALA B 1 61 ? -0.449 11.711 4.727 1 98.25 61 ALA B O 1
ATOM 1793 N N . THR B 1 62 ? -1.092 12.75 6.551 1 98.19 62 THR B N 1
ATOM 1794 C CA . THR B 1 62 ? -0.172 12.047 7.438 1 98.19 62 THR B CA 1
ATOM 1795 C C . THR B 1 62 ? -0.929 11.367 8.578 1 98.19 62 THR B C 1
ATOM 1797 O O . THR B 1 62 ? -1.975 11.859 9.008 1 98.19 62 THR B O 1
ATOM 1800 N N . GLY B 1 63 ? -0.417 10.258 8.977 1 97.25 63 GLY B N 1
ATOM 1801 C CA . GLY B 1 63 ? -0.938 9.539 10.125 1 97.25 63 GLY B CA 1
ATOM 1802 C C . GLY B 1 63 ? 0.101 9.312 11.211 1 97.25 63 GLY B C 1
ATOM 1803 O O . GLY B 1 63 ? 1.29 9.172 10.914 1 97.25 63 GLY B O 1
ATOM 1804 N N . SER B 1 64 ? -0.38 9.148 12.43 1 96.38 64 SER B N 1
ATOM 1805 C CA . SER B 1 64 ? 0.536 9.047 13.562 1 96.38 64 SER B CA 1
ATOM 1806 C C . SER B 1 64 ? 0.243 7.797 14.391 1 96.38 64 SER B C 1
ATOM 1808 O O . SER B 1 64 ? -0.742 7.102 14.148 1 96.38 64 SER B O 1
ATOM 1810 N N . ASP B 1 65 ? 1.11 7.559 15.391 1 94.94 65 ASP B N 1
ATOM 1811 C CA . ASP B 1 65 ? 0.974 6.445 16.328 1 94.94 65 ASP B CA 1
ATOM 1812 C C . ASP B 1 65 ? -0.152 6.699 17.328 1 94.94 65 ASP B C 1
ATOM 1814 O O . ASP B 1 65 ? -0.635 5.773 17.969 1 94.94 65 ASP B O 1
ATOM 1818 N N . SER B 1 66 ? -0.559 7.965 17.438 1 93.5 66 SER B N 1
ATOM 1819 C CA . SER B 1 66 ? -1.611 8.312 18.391 1 93.5 66 SER B CA 1
ATOM 1820 C C . SER B 1 66 ? -2.973 8.383 17.703 1 93.5 66 SER B C 1
ATOM 1822 O O . SER B 1 66 ? -3.986 8.656 18.344 1 93.5 66 SER B O 1
ATOM 1824 N N . GLY B 1 67 ? -3.014 8.242 16.406 1 94.06 67 GLY B N 1
ATOM 1825 C CA . GLY B 1 67 ? -4.285 8.219 15.703 1 94.06 67 GLY B CA 1
ATOM 1826 C C . GLY B 1 67 ? -4.641 9.555 15.07 1 94.06 67 GLY B C 1
ATOM 1827 O O . GLY B 1 67 ? -5.719 9.703 14.492 1 94.06 67 GLY B O 1
ATOM 1828 N N . ILE B 1 68 ? -3.746 10.492 15.133 1 95.19 68 ILE B N 1
ATOM 1829 C CA . ILE B 1 68 ? -3.973 11.797 14.523 1 95.19 68 ILE B CA 1
ATOM 1830 C C . ILE B 1 68 ? -3.701 11.727 13.023 1 95.19 68 ILE B C 1
ATOM 1832 O O . ILE B 1 68 ? -2.684 11.172 12.594 1 95.19 68 ILE B O 1
ATOM 1836 N N . VAL B 1 69 ? -4.625 12.258 12.297 1 97.25 69 VAL B N 1
ATOM 1837 C CA . VAL B 1 69 ? -4.449 12.398 10.852 1 97.25 69 VAL B CA 1
ATOM 1838 C C . VAL B 1 69 ? -4.5 13.875 10.469 1 97.25 69 VAL B C 1
ATOM 1840 O O . VAL B 1 69 ? -5.453 14.586 10.812 1 97.25 69 VAL B O 1
ATOM 1843 N N . ASN B 1 70 ? -3.465 14.328 9.852 1 98.25 70 ASN B N 1
ATOM 1844 C CA . ASN B 1 70 ? -3.424 15.695 9.344 1 98.25 70 ASN B CA 1
ATOM 1845 C C . ASN B 1 70 ? -3.502 15.727 7.824 1 98.25 70 ASN B C 1
ATOM 1847 O O . ASN B 1 70 ? -2.9 14.891 7.145 1 98.25 70 ASN 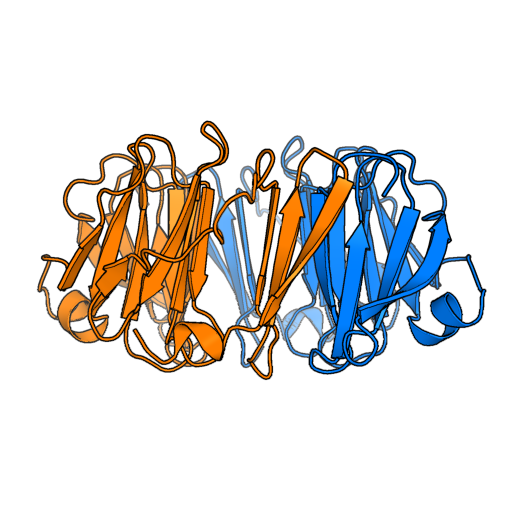B O 1
ATOM 1851 N N . VAL B 1 71 ? -4.23 16.688 7.344 1 98.25 71 VAL B N 1
ATOM 1852 C CA . VAL B 1 71 ? -4.258 16.969 5.914 1 98.25 71 VAL B CA 1
ATOM 1853 C C . VAL B 1 71 ? -3.621 18.328 5.641 1 98.25 71 VAL B C 1
ATOM 1855 O O . VAL B 1 71 ? -3.992 19.328 6.254 1 98.25 71 VAL B O 1
ATOM 1858 N N . TYR B 1 72 ? -2.676 18.344 4.754 1 98.12 72 TYR B N 1
ATOM 1859 C CA . TYR B 1 72 ? -1.952 19.562 4.418 1 98.12 72 TYR B CA 1
ATOM 1860 C C . TYR B 1 72 ? -2.133 19.922 2.945 1 98.12 72 TYR B C 1
ATOM 1862 O O . TYR B 1 72 ? -2.342 19.031 2.109 1 98.12 72 TYR B O 1
ATOM 1870 N N . ASN B 1 73 ? -2.137 21.203 2.707 1 97.12 73 ASN B N 1
ATOM 1871 C CA . ASN B 1 73 ? -1.856 21.672 1.356 1 97.12 73 ASN B CA 1
ATOM 1872 C C . ASN B 1 73 ? -0.361 21.656 1.055 1 97.12 73 ASN B C 1
ATOM 1874 O O . ASN B 1 73 ? 0.43 22.266 1.775 1 97.12 73 ASN B O 1
ATOM 1878 N N . ARG B 1 74 ? 0.008 21.031 0.071 1 95.88 74 ARG B N 1
ATOM 1879 C CA . ARG B 1 74 ? 1.422 20.781 -0.193 1 95.88 74 ARG B CA 1
ATOM 1880 C C . ARG B 1 74 ? 2.16 22.094 -0.474 1 95.88 74 ARG B C 1
ATOM 1882 O O . ARG B 1 74 ? 3.256 22.312 0.045 1 95.88 74 ARG B O 1
ATOM 1889 N N . ASP B 1 75 ? 1.552 22.922 -1.273 1 94.62 75 ASP B N 1
ATOM 1890 C CA . ASP B 1 75 ? 2.178 24.203 -1.606 1 94.62 75 ASP B CA 1
ATOM 1891 C C . ASP B 1 75 ? 2.328 25.078 -0.365 1 94.62 75 ASP B C 1
ATOM 1893 O O . ASP B 1 75 ? 3.365 25.703 -0.17 1 94.62 75 ASP B O 1
ATOM 1897 N N . GLU B 1 76 ? 1.285 25.094 0.394 1 95.31 76 GLU B N 1
ATOM 1898 C CA . GLU B 1 76 ? 1.353 25.859 1.63 1 95.31 76 GLU B CA 1
ATOM 1899 C C . GLU B 1 76 ? 2.406 25.297 2.578 1 95.31 76 GLU B C 1
ATOM 1901 O O . GLU B 1 76 ? 3.158 26.047 3.199 1 95.31 76 GLU B O 1
ATOM 1906 N N . PHE B 1 77 ? 2.455 24.062 2.611 1 94.75 77 PHE B N 1
ATOM 1907 C CA . PHE B 1 77 ? 3.436 23.406 3.459 1 94.75 77 PHE B CA 1
ATOM 1908 C C . PHE B 1 77 ? 4.855 23.734 3.016 1 94.75 77 PHE B C 1
ATOM 1910 O O . PHE B 1 77 ? 5.699 24.109 3.838 1 94.75 77 PHE B O 1
ATOM 1917 N N . LEU B 1 78 ? 5.113 23.672 1.804 1 91.81 78 LEU B N 1
ATOM 1918 C CA . LEU B 1 78 ? 6.41 24 1.223 1 91.81 78 LEU B CA 1
ATOM 1919 C C . LEU B 1 78 ? 6.758 25.469 1.451 1 91.81 78 LEU B C 1
ATOM 1921 O O . LEU B 1 78 ? 7.93 25.812 1.592 1 91.81 78 LEU B O 1
ATOM 1925 N N . GLY B 1 79 ? 5.742 26.25 1.483 1 90.62 79 GLY B N 1
ATOM 1926 C CA . GLY B 1 79 ? 5.93 27.672 1.679 1 90.62 79 GLY B CA 1
ATOM 1927 C C . GLY B 1 79 ? 6.156 28.047 3.131 1 90.62 79 GLY B C 1
ATOM 1928 O O . GLY B 1 79 ? 6.355 29.234 3.445 1 90.62 79 GLY B O 1
ATOM 1929 N N . GLY B 1 80 ? 6.055 27.062 3.992 1 88.56 80 GLY B N 1
ATOM 1930 C CA . GLY B 1 80 ? 6.414 27.328 5.379 1 88.56 80 GLY B CA 1
ATOM 1931 C C . GLY B 1 80 ? 5.219 27.312 6.316 1 88.56 80 GLY B C 1
ATOM 1932 O O . GLY B 1 80 ? 5.379 27.453 7.531 1 88.56 80 GLY B O 1
ATOM 1933 N N . LYS B 1 81 ? 4.043 27.234 5.715 1 85.75 81 LYS B N 1
ATOM 1934 C CA . LYS B 1 81 ? 2.883 27.078 6.586 1 85.75 81 LYS B CA 1
ATOM 1935 C C . LYS B 1 81 ? 2.879 25.703 7.254 1 85.75 81 LYS B C 1
ATOM 1937 O O . LYS B 1 81 ? 2.793 24.672 6.578 1 85.75 81 LYS B O 1
ATOM 1942 N N . LYS B 1 82 ? 2.834 25.703 8.492 1 85.38 82 LYS B N 1
ATOM 1943 C CA . LYS B 1 82 ? 3.045 24.453 9.211 1 85.38 82 LYS B CA 1
ATOM 1944 C C . LYS B 1 82 ? 1.719 23.875 9.695 1 85.38 82 LYS B C 1
ATOM 1946 O O . LYS B 1 82 ? 1.648 22.688 10.055 1 85.38 82 LYS B O 1
ATOM 1951 N N . LYS B 1 83 ? 0.715 24.641 9.633 1 94.69 83 LYS B N 1
ATOM 1952 C CA . LYS B 1 83 ? -0.556 24.156 10.164 1 94.69 83 LYS B CA 1
ATOM 1953 C C . LYS B 1 83 ? -1.316 23.344 9.109 1 94.69 83 LYS B C 1
ATOM 1955 O O . LYS B 1 83 ? -1.393 23.75 7.949 1 94.69 83 LYS B O 1
ATOM 1960 N N . PRO B 1 84 ? -1.838 22.266 9.531 1 97.56 84 PRO B N 1
ATOM 1961 C CA . PRO B 1 84 ? -2.67 21.5 8.602 1 97.56 84 PRO B CA 1
ATOM 1962 C C . PRO B 1 84 ? -3.965 22.219 8.234 1 97.56 84 PRO B C 1
ATOM 1964 O O . PRO B 1 84 ? -4.461 23.031 9.016 1 97.56 84 PRO B O 1
ATOM 1967 N N . ILE B 1 85 ? -4.488 21.969 7.074 1 97.25 85 ILE B N 1
ATOM 1968 C CA . ILE B 1 85 ? -5.816 22.422 6.668 1 97.25 85 ILE B CA 1
ATOM 1969 C C . ILE B 1 85 ? -6.867 21.844 7.617 1 97.25 85 ILE B C 1
ATOM 1971 O O . ILE B 1 85 ? -7.828 22.531 7.977 1 97.25 85 ILE B O 1
ATOM 1975 N N . LYS B 1 86 ? -6.672 20.594 7.957 1 97.5 86 LYS B N 1
ATOM 1976 C CA . LYS B 1 86 ? -7.582 19.891 8.859 1 97.5 86 LYS B CA 1
ATOM 1977 C C . LYS B 1 86 ? -6.848 18.828 9.68 1 97.5 86 LYS B C 1
ATOM 1979 O O . LYS B 1 86 ? -5.969 18.141 9.156 1 97.5 86 LYS B O 1
ATOM 1984 N N . THR B 1 87 ? -7.152 18.766 10.906 1 97.5 87 THR B N 1
ATOM 1985 C CA . THR B 1 87 ? -6.758 17.656 11.781 1 97.5 87 THR B CA 1
ATOM 1986 C C . THR B 1 87 ? -7.941 16.75 12.07 1 97.5 87 THR B C 1
ATOM 1988 O O . THR B 1 87 ? -8.992 17.203 12.523 1 97.5 87 THR B O 1
ATOM 1991 N N . ILE B 1 88 ? -7.77 15.539 11.797 1 95.75 88 ILE B N 1
ATOM 1992 C CA . ILE B 1 88 ? -8.805 14.531 12.016 1 95.75 88 ILE B CA 1
ATOM 1993 C C . ILE B 1 88 ? -8.453 13.672 13.227 1 95.75 88 ILE B C 1
ATOM 1995 O O . ILE B 1 88 ? -7.441 12.969 13.219 1 95.75 88 ILE B O 1
ATOM 1999 N N . GLU B 1 89 ? -9.297 13.609 14.203 1 94.19 89 GLU B N 1
ATOM 2000 C CA . GLU B 1 89 ? -9.008 12.945 15.477 1 94.19 89 GLU B CA 1
ATOM 2001 C C . GLU B 1 89 ? -9.977 11.789 15.727 1 94.19 89 GLU B C 1
ATOM 2003 O O . GLU B 1 89 ? -10.305 11.484 16.875 1 94.19 89 GLU B O 1
ATOM 2008 N N . ASN B 1 90 ? -10.398 11.219 14.703 1 91.06 90 ASN B N 1
ATOM 2009 C CA . ASN B 1 90 ? -11.445 10.211 14.805 1 91.06 90 ASN B CA 1
ATOM 2010 C C . ASN B 1 90 ? -10.859 8.82 15.023 1 91.06 90 ASN B C 1
ATOM 2012 O O . ASN B 1 90 ? -11.602 7.84 15.133 1 91.06 90 ASN B O 1
ATOM 2016 N N . LEU B 1 91 ? -9.609 8.711 15.062 1 90.38 91 LEU B N 1
ATOM 2017 C CA . LEU B 1 91 ? -8.938 7.465 15.43 1 90.38 91 LEU B CA 1
ATOM 2018 C C . LEU B 1 91 ? -8.25 7.598 16.797 1 90.38 91 LEU B C 1
ATOM 2020 O O . LEU B 1 91 ? -7.773 8.68 17.141 1 90.38 91 LEU B O 1
ATOM 2024 N N . THR B 1 92 ? -8.219 6.527 17.531 1 88.44 92 THR B N 1
ATOM 2025 C CA . THR B 1 92 ? -7.656 6.625 18.875 1 88.44 92 THR B CA 1
ATOM 2026 C C . THR B 1 92 ? -6.418 5.742 19 1 88.44 92 THR B C 1
ATOM 2028 O O . THR B 1 92 ? -5.84 5.633 20.094 1 88.44 92 THR B O 1
ATOM 2031 N N . THR B 1 93 ? -6.117 5.059 17.984 1 91.94 93 THR B N 1
ATOM 2032 C CA . THR B 1 93 ? -4.914 4.23 17.984 1 91.94 93 THR B CA 1
ATOM 2033 C C . THR B 1 93 ? -4.09 4.477 16.734 1 91.94 93 THR B C 1
ATOM 2035 O O . THR B 1 93 ? -4.453 5.309 15.891 1 91.94 93 THR B O 1
ATOM 2038 N N . LYS B 1 94 ? -3.018 3.783 16.625 1 93.06 94 LYS B N 1
ATOM 2039 C CA . LYS B 1 94 ? -2.037 3.947 15.547 1 93.06 94 LYS B CA 1
ATOM 2040 C C . LYS B 1 94 ? -2.701 3.865 14.18 1 93.06 94 LYS B C 1
ATOM 2042 O O . LYS B 1 94 ? -3.471 2.939 13.914 1 93.06 94 LYS B O 1
ATOM 2047 N N . VAL B 1 95 ? -2.381 4.871 13.344 1 92.94 95 VAL B N 1
ATOM 2048 C CA . VAL B 1 95 ? -2.885 4.867 11.977 1 92.94 95 VAL B CA 1
ATOM 2049 C C . VAL B 1 95 ? -2.16 3.801 11.156 1 92.94 95 VAL B C 1
ATOM 2051 O O . VAL B 1 95 ? -0.931 3.816 11.055 1 92.94 95 VAL B O 1
ATOM 2054 N N . GLY B 1 96 ? -2.9 2.887 10.586 1 88.88 96 GLY B N 1
ATOM 2055 C CA . GLY B 1 96 ? -2.334 1.802 9.805 1 88.88 96 GLY B CA 1
ATOM 2056 C C . GLY B 1 96 ? -2.156 2.156 8.336 1 88.88 96 GLY B C 1
ATOM 2057 O O . GLY B 1 96 ? -1.133 1.829 7.734 1 88.88 96 GLY B O 1
ATOM 2058 N N . PHE B 1 97 ? -3.117 2.752 7.777 1 87.62 97 PHE B N 1
ATOM 2059 C CA . PHE B 1 97 ? -2.947 3.223 6.406 1 87.62 97 PHE B CA 1
ATOM 2060 C C . PHE B 1 97 ? -3.852 4.418 6.133 1 87.62 97 PHE B C 1
ATOM 2062 O O . PHE B 1 97 ? -4.824 4.648 6.855 1 87.62 97 PHE B O 1
ATOM 2069 N N . LEU B 1 98 ? -3.473 5.18 5.195 1 94.81 98 LEU B N 1
ATOM 2070 C CA . LEU B 1 98 ? -4.148 6.312 4.574 1 94.81 98 LEU B CA 1
ATOM 2071 C C . LEU B 1 98 ? -4.238 6.133 3.062 1 94.81 98 LEU B C 1
ATOM 2073 O O . LEU B 1 98 ? -3.268 5.715 2.426 1 94.81 98 LEU B O 1
ATOM 2077 N N . LYS B 1 99 ? -5.395 6.426 2.578 1 94.38 99 LYS B N 1
ATOM 2078 C CA . LYS B 1 99 ? -5.453 6.328 1.123 1 94.38 99 LYS B CA 1
ATOM 2079 C C . LYS B 1 99 ? -6.52 7.262 0.554 1 94.38 99 LYS B C 1
ATOM 2081 O O . LYS B 1 99 ? -7.688 7.195 0.954 1 94.38 99 LYS B O 1
ATOM 2086 N N . PHE B 1 100 ? -6.121 8.07 -0.425 1 94.31 100 PHE B N 1
ATOM 2087 C CA . PHE B 1 100 ? -7.09 8.812 -1.224 1 94.31 100 PHE B CA 1
ATOM 2088 C C . PHE B 1 100 ? -7.676 7.938 -2.322 1 94.31 100 PHE B C 1
ATOM 2090 O O . PHE B 1 100 ? -6.969 7.109 -2.906 1 94.31 100 PHE B O 1
ATOM 2097 N N . ASN B 1 101 ? -8.906 8.141 -2.559 1 92.94 101 ASN B N 1
ATOM 2098 C CA . ASN B 1 101 ? -9.445 7.457 -3.732 1 92.94 101 ASN B CA 1
ATOM 2099 C C . ASN B 1 101 ? -9.016 8.148 -5.023 1 92.94 101 ASN B C 1
ATOM 2101 O O . ASN B 1 101 ? -8.289 9.141 -4.988 1 92.94 101 ASN B O 1
ATOM 2105 N N . ASN B 1 102 ? -9.406 7.676 -6.152 1 87.56 102 ASN B N 1
ATOM 2106 C CA . ASN B 1 102 ? -8.859 8.031 -7.457 1 87.56 102 ASN B CA 1
ATOM 2107 C C . ASN B 1 102 ? -9.047 9.516 -7.754 1 87.56 102 ASN B C 1
ATOM 2109 O O . ASN B 1 102 ? -8.141 10.164 -8.289 1 87.56 102 ASN B O 1
ATOM 2113 N N . ASP B 1 103 ? -10.133 10.07 -7.441 1 89.06 103 ASP B N 1
ATOM 2114 C CA . ASP B 1 103 ? -10.383 11.484 -7.738 1 89.06 103 ASP B CA 1
ATOM 2115 C C . ASP B 1 103 ? -10.188 12.344 -6.492 1 89.06 103 ASP B C 1
ATOM 2117 O O . ASP B 1 103 ? -10.555 13.523 -6.484 1 89.06 103 ASP B O 1
ATOM 2121 N N . ALA B 1 104 ? -9.734 11.703 -5.41 1 92.56 104 ALA B N 1
ATOM 2122 C CA . ALA B 1 104 ? -9.375 12.359 -4.156 1 92.56 104 ALA B CA 1
ATOM 2123 C C . ALA B 1 104 ? -10.578 13.047 -3.525 1 92.56 104 ALA B C 1
ATOM 2125 O O . ALA B 1 104 ? -10.461 14.133 -2.963 1 92.56 104 ALA B O 1
ATOM 2126 N N . GLN B 1 105 ? -11.711 12.453 -3.691 1 93.31 105 GLN B N 1
ATOM 2127 C CA . GLN B 1 105 ? -12.914 12.93 -3.02 1 93.31 105 GLN B CA 1
ATOM 2128 C C . GLN B 1 105 ? -13.078 12.281 -1.648 1 93.31 105 GLN B C 1
ATOM 2130 O O . GLN B 1 105 ? -13.758 12.82 -0.775 1 93.31 105 GLN B O 1
ATOM 2135 N N . ILE B 1 106 ? -12.453 11.172 -1.518 1 94.88 106 ILE B N 1
ATOM 2136 C CA . ILE B 1 106 ? -12.547 10.414 -0.272 1 94.88 106 ILE B CA 1
ATOM 2137 C C . ILE B 1 106 ? -11.141 10.086 0.235 1 94.88 106 ILE B C 1
ATOM 2139 O O . ILE B 1 106 ? -10.258 9.719 -0.546 1 94.88 106 ILE B O 1
ATOM 2143 N N . LEU B 1 107 ? -10.898 10.227 1.504 1 95.88 107 LEU B N 1
ATOM 2144 C CA . LEU B 1 107 ? -9.734 9.727 2.221 1 95.88 107 LEU B CA 1
ATOM 2145 C C . LEU B 1 107 ? -10.125 8.633 3.207 1 95.88 107 LEU B C 1
ATOM 2147 O O . LEU B 1 107 ? -10.922 8.867 4.117 1 95.88 107 LEU B O 1
ATOM 2151 N N . ALA B 1 108 ? -9.656 7.465 2.971 1 94.88 108 ALA B N 1
ATOM 2152 C CA . ALA B 1 108 ? -9.852 6.371 3.918 1 94.88 108 ALA B CA 1
ATOM 2153 C C . ALA B 1 108 ? -8.758 6.367 4.984 1 94.88 108 ALA B C 1
ATOM 2155 O O . ALA B 1 108 ? -7.574 6.477 4.668 1 94.88 108 ALA B O 1
ATOM 2156 N N . ILE B 1 109 ? -9.102 6.27 6.219 1 94.75 109 ILE B N 1
ATOM 2157 C CA . ILE B 1 109 ? -8.164 6.188 7.332 1 94.75 109 ILE B CA 1
ATOM 2158 C C . ILE B 1 109 ? -8.477 4.953 8.18 1 94.75 109 ILE B C 1
ATOM 2160 O O . ILE B 1 109 ? -9.648 4.641 8.422 1 94.75 109 ILE B O 1
ATOM 2164 N N . CYS B 1 110 ? -7.426 4.254 8.531 1 91.06 110 CYS B N 1
ATOM 2165 C CA . CYS B 1 110 ? -7.652 2.992 9.234 1 91.06 110 CYS B CA 1
ATOM 2166 C C . CYS B 1 110 ? -6.645 2.809 10.367 1 91.06 110 CYS B C 1
ATOM 2168 O O . CYS B 1 110 ? -5.48 3.188 10.234 1 91.06 110 CYS B O 1
ATOM 2170 N N . SER B 1 111 ? -7.156 2.283 11.5 1 88.88 111 SER B N 1
ATOM 2171 C CA . SER B 1 111 ? -6.328 1.749 12.57 1 88.88 111 SER B CA 1
ATOM 2172 C C . SER B 1 111 ? -6.469 0.235 12.68 1 88.88 111 SER B C 1
ATOM 2174 O O . SER B 1 111 ? -7.582 -0.294 12.641 1 88.88 111 SER B O 1
ATOM 2176 N N . HIS B 1 112 ? -5.441 -0.504 12.758 1 75.94 112 HIS B N 1
ATOM 2177 C CA . HIS B 1 112 ? -5.523 -1.96 12.781 1 75.94 112 HIS B CA 1
ATOM 2178 C C . HIS B 1 112 ? -5.945 -2.465 14.156 1 75.94 112 HIS B C 1
ATOM 2180 O O . HIS B 1 112 ? -6.477 -3.568 14.281 1 75.94 112 HIS B O 1
ATOM 2186 N N . MET B 1 113 ? -5.816 -1.807 15.258 1 74.44 113 MET B N 1
ATOM 2187 C CA . MET B 1 113 ? -6.047 -2.307 16.609 1 74.44 113 MET B CA 1
ATOM 2188 C C . MET B 1 113 ? -7.52 -2.18 17 1 74.44 113 MET B C 1
ATOM 2190 O O . MET B 1 113 ? -8.031 -2.984 17.781 1 74.44 113 MET B O 1
ATOM 2194 N N . LYS B 1 114 ? -8.328 -1.269 16.656 1 68.06 114 LYS B N 1
ATOM 2195 C CA . LYS B 1 114 ? -9.695 -1.073 17.141 1 68.06 114 LYS B CA 1
ATOM 2196 C C . LYS B 1 114 ? -10.695 -1.178 15.984 1 68.06 114 LYS B C 1
ATOM 2198 O O . LYS B 1 114 ? -11.852 -0.759 16.125 1 68.06 114 LYS B O 1
ATOM 2203 N N . ASN B 1 115 ? -10.359 -1.855 15.031 1 67.75 115 ASN B N 1
ATOM 2204 C CA . ASN B 1 115 ? -11.312 -2.09 13.945 1 67.75 115 ASN B CA 1
ATOM 2205 C C . ASN B 1 115 ? -11.852 -0.78 13.383 1 67.75 115 ASN B C 1
ATOM 2207 O O . ASN B 1 115 ? -13.055 -0.657 13.133 1 67.75 115 ASN B O 1
ATOM 2211 N N . SER B 1 116 ? -11.055 0.177 13.312 1 84.62 116 SER B N 1
ATOM 2212 C CA . SER B 1 116 ? -11.633 1.46 12.93 1 84.62 116 SER B CA 1
ATOM 2213 C C . SER B 1 116 ? -11.219 1.847 11.508 1 84.62 116 SER B C 1
ATOM 2215 O O . SER B 1 116 ? -10.031 1.933 11.203 1 84.62 116 SER B O 1
ATOM 2217 N N . LEU B 1 117 ? -12.164 1.902 10.703 1 90.56 117 LEU B N 1
ATOM 2218 C CA . LEU B 1 117 ? -12.078 2.447 9.359 1 90.56 117 LEU B CA 1
ATOM 2219 C C . LEU B 1 117 ? -13.078 3.58 9.156 1 90.56 117 LEU B C 1
ATOM 2221 O O . LEU B 1 117 ? -14.281 3.395 9.359 1 90.56 117 LEU B O 1
ATOM 2225 N N . LYS B 1 118 ? -12.523 4.75 8.859 1 92.81 118 LYS B N 1
ATOM 2226 C CA . LYS B 1 118 ? -13.359 5.914 8.594 1 92.81 118 LYS B CA 1
ATOM 2227 C C . LYS B 1 118 ? -13.125 6.441 7.176 1 92.81 118 LYS B C 1
ATOM 2229 O O . LYS B 1 118 ? -12.023 6.312 6.637 1 92.81 118 LYS B O 1
ATOM 2234 N N . LEU B 1 119 ? -14.203 6.934 6.672 1 94.12 119 LEU B N 1
ATOM 2235 C CA . LEU B 1 119 ? -14.125 7.621 5.387 1 94.12 119 LEU B CA 1
ATOM 2236 C C . LEU B 1 119 ? -14.352 9.117 5.555 1 94.12 119 LEU B C 1
ATOM 2238 O O . LEU B 1 119 ? -15.328 9.539 6.184 1 94.12 119 LEU B O 1
ATOM 2242 N N . ILE B 1 120 ? -13.484 9.883 4.98 1 95.81 120 ILE B N 1
ATOM 2243 C CA . ILE B 1 120 ? -13.539 11.336 5.098 1 95.81 120 ILE B CA 1
ATOM 2244 C C . ILE B 1 120 ? -13.906 11.953 3.746 1 95.81 120 ILE B C 1
ATOM 2246 O O . ILE B 1 120 ? -13.305 11.617 2.723 1 95.81 120 ILE B O 1
ATOM 2250 N N . HIS B 1 121 ? -14.891 12.789 3.756 1 95.38 121 HIS B N 1
ATOM 2251 C CA . HIS B 1 121 ? -15.156 13.625 2.592 1 95.38 121 HIS B CA 1
ATOM 2252 C C . HIS B 1 121 ? -14.117 14.734 2.465 1 95.38 121 HIS B C 1
ATOM 2254 O O . HIS B 1 121 ? -14.062 15.641 3.303 1 95.38 121 HIS B O 1
ATOM 2260 N N . VAL B 1 122 ? -13.359 14.812 1.445 1 94.81 122 VAL B N 1
ATOM 2261 C CA . VAL B 1 122 ? -12.156 15.641 1.371 1 94.81 122 VAL B CA 1
ATOM 2262 C C . VAL B 1 122 ? -12.547 17.109 1.182 1 94.81 122 VAL B C 1
ATOM 2264 O O . VAL B 1 122 ? -11.977 18 1.814 1 94.81 122 VAL B O 1
ATOM 2267 N N . PRO B 1 123 ? -13.5 17.391 0.348 1 92.81 123 PRO B N 1
ATOM 2268 C CA . PRO B 1 123 ? -13.844 18.797 0.16 1 92.81 123 PRO B CA 1
ATOM 2269 C C . PRO B 1 123 ? -14.273 19.484 1.458 1 92.81 123 PRO B C 1
ATOM 2271 O O . PRO B 1 123 ? -13.945 20.641 1.684 1 92.81 123 PRO B O 1
ATOM 2274 N N . SER B 1 124 ? -14.938 18.766 2.336 1 93.44 124 SER B N 1
ATOM 2275 C CA . SER B 1 124 ? -15.406 19.375 3.578 1 93.44 124 SER B CA 1
ATOM 2276 C C . SER B 1 124 ? -14.609 18.875 4.777 1 93.44 124 SER B C 1
ATOM 2278 O O . SER B 1 124 ? -14.719 19.422 5.875 1 93.44 124 SER B O 1
ATOM 2280 N N . PHE B 1 125 ? -13.852 17.797 4.609 1 95.06 125 PHE B N 1
ATOM 2281 C CA . PHE B 1 125 ? -13.055 17.125 5.625 1 95.06 125 PHE B CA 1
ATOM 2282 C C . PHE B 1 125 ? -13.93 16.688 6.793 1 95.06 125 PHE B C 1
ATOM 2284 O O . PHE B 1 125 ? -13.516 16.766 7.949 1 95.06 125 PHE B O 1
ATOM 2291 N N . THR B 1 126 ? -15.117 16.266 6.453 1 93.12 126 THR B N 1
ATOM 2292 C CA . THR B 1 126 ? -16 15.672 7.441 1 93.12 126 THR B CA 1
ATOM 2293 C C . THR B 1 126 ? -16.062 14.156 7.273 1 93.12 126 THR B C 1
ATOM 2295 O O . THR B 1 126 ? -15.898 13.641 6.164 1 93.12 126 THR B O 1
ATOM 2298 N N . VAL B 1 127 ? -16.219 13.539 8.391 1 92.44 127 VAL B N 1
ATOM 2299 C CA . VAL B 1 127 ? -16.344 12.086 8.383 1 92.44 127 VAL B CA 1
ATOM 2300 C C . VAL B 1 127 ? -17.734 11.688 7.895 1 92.44 127 VAL B C 1
ATOM 2302 O O . VAL B 1 127 ? -18.734 12.266 8.312 1 92.44 127 VAL B O 1
ATOM 2305 N N . PHE B 1 128 ? -17.781 10.727 7.02 1 91.25 128 PHE B N 1
ATOM 2306 C CA . PHE B 1 128 ? -19.078 10.219 6.582 1 91.25 128 PHE B CA 1
ATOM 2307 C C . PHE B 1 128 ? -19.797 9.508 7.727 1 91.25 128 PHE B C 1
ATOM 2309 O O . PHE B 1 128 ? -19.266 8.57 8.32 1 91.25 128 PHE B O 1
ATOM 2316 N N . SER B 1 129 ? -20.969 9.938 7.984 1 87.94 129 SER B N 1
ATOM 2317 C CA . SER B 1 129 ? -21.734 9.375 9.094 1 87.94 129 SER B CA 1
ATOM 2318 C C . SER B 1 129 ? -22.422 8.086 8.695 1 87.94 129 SER B C 1
ATOM 2320 O O . SER B 1 129 ? -22.812 7.285 9.555 1 87.94 129 SER B O 1
ATOM 2322 N N . ASN B 1 130 ? -22.578 7.867 7.469 1 85.88 130 ASN B N 1
ATOM 2323 C CA . ASN B 1 130 ? -23.281 6.68 6.996 1 85.88 130 ASN B CA 1
ATOM 2324 C C . ASN B 1 130 ? -22.312 5.543 6.676 1 85.88 130 ASN B C 1
ATOM 2326 O O . ASN B 1 130 ? -22.656 4.613 5.949 1 85.88 130 ASN B O 1
ATOM 2330 N N . TRP B 1 131 ? -21.125 5.723 7.18 1 86.19 131 TRP B N 1
ATOM 2331 C CA . TRP B 1 131 ? -20.125 4.656 7.102 1 86.19 131 TRP B CA 1
ATOM 2332 C C . TRP B 1 131 ? -19.703 4.203 8.492 1 86.19 131 TRP B C 1
ATOM 2334 O O . TRP B 1 131 ? -19.453 5.031 9.375 1 86.19 131 TRP B O 1
ATOM 2344 N N . PRO B 1 132 ? -19.422 2.986 8.703 1 83.31 132 PRO B N 1
ATOM 2345 C CA . PRO B 1 132 ? -19.906 1.904 7.844 1 83.31 132 PRO B CA 1
ATOM 2346 C C . PRO B 1 132 ? -21.438 1.844 7.789 1 83.31 132 PRO B C 1
ATOM 2348 O O . PRO B 1 132 ? -22.109 2.502 8.586 1 83.31 132 PRO B O 1
ATOM 2351 N N . PRO B 1 133 ? -21.984 1.227 6.688 1 79.5 133 PRO B N 1
ATOM 2352 C CA . PRO B 1 133 ? -23.453 1.125 6.645 1 79.5 133 PRO B CA 1
ATOM 2353 C C . PRO B 1 133 ? -24.031 0.548 7.93 1 79.5 133 PRO B C 1
ATOM 2355 O O . PRO B 1 133 ? -23.375 -0.221 8.625 1 79.5 133 PRO B O 1
ATOM 2358 N N . ALA B 1 134 ? -25.234 1.011 8.133 1 76.62 134 ALA B N 1
ATOM 2359 C CA . ALA B 1 134 ? -25.922 0.571 9.344 1 76.62 134 ALA B CA 1
ATOM 2360 C C . ALA B 1 134 ? -25.938 -0.952 9.438 1 76.62 134 ALA B C 1
ATOM 2362 O O . ALA B 1 134 ? -26.047 -1.644 8.422 1 76.62 134 ALA B O 1
ATOM 2363 N N . ASN B 1 135 ? -25.75 -1.556 10.594 1 76.12 135 ASN B N 1
ATOM 2364 C CA . ASN B 1 135 ? -25.828 -2.979 10.906 1 76.12 135 ASN B CA 1
ATOM 2365 C C . ASN B 1 135 ? -24.672 -3.76 10.273 1 76.12 135 ASN B C 1
ATOM 2367 O O . ASN B 1 135 ? -24.812 -4.957 10.008 1 76.12 135 ASN B O 1
ATOM 2371 N N . SER B 1 136 ? -23.719 -2.969 9.812 1 75.75 136 SER B N 1
ATOM 2372 C CA . SER B 1 136 ? -22.562 -3.67 9.266 1 75.75 136 SER B CA 1
ATOM 2373 C C . SER B 1 136 ? -21.422 -3.727 10.281 1 75.75 136 SER B C 1
ATOM 2375 O O . SER B 1 136 ? -21.234 -2.793 11.062 1 75.75 136 SER B O 1
ATOM 2377 N N . THR B 1 137 ? -20.984 -4.863 10.547 1 78.06 137 THR B N 1
ATOM 2378 C CA . THR B 1 137 ? -19.766 -5.023 11.336 1 78.06 137 THR B CA 1
ATOM 2379 C C . THR B 1 137 ? -18.547 -5.211 10.43 1 78.06 137 THR B C 1
ATOM 2381 O O . THR B 1 137 ? -18.547 -6.105 9.578 1 78.06 137 THR B O 1
ATOM 2384 N N . LEU B 1 138 ? -17.609 -4.402 10.516 1 82.75 138 LEU B N 1
ATOM 2385 C CA . LEU B 1 138 ? -16.453 -4.461 9.625 1 82.75 138 LEU B CA 1
ATOM 2386 C C . LEU B 1 138 ? -15.578 -5.656 9.961 1 82.75 138 LEU B C 1
ATOM 2388 O O . LEU B 1 138 ? -14.828 -6.145 9.109 1 82.75 138 LEU B O 1
ATOM 2392 N N . HIS B 1 139 ? -15.734 -6.199 11.133 1 85.06 139 HIS B N 1
ATOM 2393 C CA . HIS B 1 139 ? -15 -7.367 11.609 1 85.06 139 HIS B CA 1
ATOM 2394 C C . HIS B 1 139 ? -13.5 -7.211 11.367 1 85.06 139 HIS B C 1
ATOM 2396 O O . HIS B 1 139 ? -12.883 -8.062 10.727 1 85.06 139 HIS B O 1
ATOM 2402 N N . HIS B 1 140 ? -12.828 -6.148 11.836 1 85.69 140 HIS B N 1
ATOM 2403 C CA . HIS B 1 140 ? -11.398 -5.863 11.82 1 85.69 140 HIS B CA 1
ATOM 2404 C C . HIS B 1 140 ? -10.867 -5.797 10.391 1 85.69 140 HIS B C 1
ATOM 2406 O O . HIS B 1 140 ? -10.32 -6.777 9.883 1 85.69 140 HIS B O 1
ATOM 2412 N N . PRO B 1 141 ? -11.016 -4.723 9.734 1 85.94 141 PRO B N 1
ATOM 2413 C CA . PRO B 1 141 ? -10.484 -4.547 8.383 1 85.94 141 PRO B CA 1
ATOM 2414 C C . PRO B 1 141 ? -8.984 -4.797 8.305 1 85.94 141 PRO B C 1
ATOM 2416 O O . P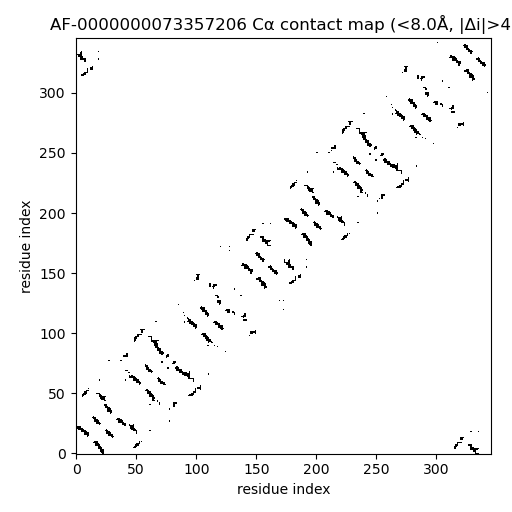RO B 1 141 ? -8.234 -4.383 9.188 1 85.94 141 PRO B O 1
ATOM 2419 N N . ARG B 1 142 ? -8.477 -5.543 7.281 1 83.12 142 ARG B N 1
ATOM 2420 C CA . ARG B 1 142 ? -7.07 -5.906 7.141 1 83.12 142 ARG B CA 1
ATOM 2421 C C . ARG B 1 142 ? -6.457 -5.246 5.91 1 83.12 142 ARG B C 1
ATOM 2423 O O . ARG B 1 142 ? -5.25 -4.988 5.875 1 83.12 142 ARG B O 1
ATOM 2430 N N . CYS B 1 143 ? -7.281 -4.973 4.949 1 86.25 143 CYS B N 1
ATOM 2431 C CA . CYS B 1 143 ? -6.805 -4.355 3.719 1 86.25 143 CYS B CA 1
ATOM 2432 C C . CYS B 1 143 ? -7.922 -3.586 3.025 1 86.25 143 CYS B C 1
ATOM 2434 O O . CYS B 1 143 ? -9.102 -3.826 3.291 1 86.25 143 CYS B O 1
ATOM 2436 N N . LEU B 1 144 ? -7.566 -2.596 2.275 1 88.75 144 LEU B N 1
ATOM 2437 C CA . LEU B 1 144 ? -8.492 -1.723 1.562 1 88.75 144 LEU B CA 1
ATOM 2438 C C . LEU B 1 144 ? -7.867 -1.209 0.268 1 88.75 144 LEU B C 1
ATOM 2440 O O . LEU B 1 144 ? -6.664 -0.957 0.212 1 88.75 144 LEU B O 1
ATOM 2444 N N . ASP B 1 145 ? -8.695 -1.133 -0.698 1 89.69 145 ASP B N 1
ATOM 2445 C CA . ASP B 1 145 ? -8.227 -0.482 -1.919 1 89.69 145 ASP B CA 1
ATOM 2446 C C . ASP B 1 145 ? -9.383 0.184 -2.662 1 89.69 145 ASP B C 1
ATOM 2448 O O . ASP B 1 145 ? -10.547 -0.187 -2.473 1 89.69 145 ASP B O 1
ATOM 2452 N N . PHE B 1 146 ? -9.016 1.193 -3.408 1 90.75 146 PHE B N 1
ATOM 2453 C CA . PHE B 1 146 ? -9.984 1.854 -4.281 1 90.75 146 PHE B CA 1
ATOM 2454 C C . PHE B 1 146 ? -9.773 1.438 -5.73 1 90.75 146 PHE B C 1
ATOM 2456 O O . PHE B 1 146 ? -8.641 1.291 -6.184 1 90.75 146 PHE B O 1
ATOM 2463 N N . SER B 1 147 ? -10.898 1.314 -6.398 1 89.88 147 SER B N 1
ATOM 2464 C CA . SER B 1 147 ? -10.781 1.004 -7.816 1 89.88 147 SER B CA 1
ATOM 2465 C C . SER B 1 147 ? -10.148 2.156 -8.586 1 89.88 147 SER B C 1
ATOM 2467 O O . SER B 1 147 ? -10.414 3.324 -8.297 1 89.88 147 SER B O 1
ATOM 2469 N N . PRO B 1 148 ? -9.203 1.877 -9.625 1 83.06 148 PRO B N 1
ATOM 2470 C CA . PRO B 1 148 ? -8.508 2.936 -10.359 1 83.06 148 PRO B CA 1
ATOM 2471 C C . PRO B 1 148 ? -9.469 3.855 -11.117 1 83.06 148 PRO B C 1
ATOM 2473 O O . PRO B 1 148 ? -9.203 5.055 -11.242 1 83.06 148 PRO B O 1
ATOM 2476 N N . GLY B 1 149 ? -10.492 3.342 -11.68 1 79.5 149 GLY B N 1
ATOM 2477 C CA . GLY B 1 149 ? -11.438 4.152 -12.422 1 79.5 149 GLY B CA 1
ATOM 2478 C C . GLY B 1 149 ? -12.508 4.781 -11.547 1 79.5 149 GLY B C 1
ATOM 2479 O O . GLY B 1 149 ? -13.375 5.504 -12.039 1 79.5 149 GLY B O 1
ATOM 2480 N N . GLY B 1 150 ? -12.359 4.516 -10.305 1 80.06 150 GLY B N 1
ATOM 2481 C CA . GLY B 1 150 ? -13.328 5.062 -9.359 1 80.06 150 GLY B CA 1
ATOM 2482 C C . GLY B 1 150 ? -14.562 4.191 -9.211 1 80.06 150 GLY B C 1
ATOM 2483 O O . GLY B 1 150 ? -14.68 3.156 -9.859 1 80.06 150 GLY B O 1
ATOM 2484 N N . GLY B 1 151 ? -15.367 4.512 -8.125 1 82.81 151 GLY B N 1
ATOM 2485 C CA . GLY B 1 151 ? -16.703 3.938 -7.973 1 82.81 151 GLY B CA 1
ATOM 2486 C C . GLY B 1 151 ? -16.75 2.846 -6.922 1 82.81 151 GLY B C 1
ATOM 2487 O O . GLY B 1 151 ? -17.812 2.57 -6.363 1 82.81 151 GLY B O 1
ATOM 2488 N N . PHE B 1 152 ? -15.609 2.227 -6.723 1 88.38 152 PHE B N 1
ATOM 2489 C CA . PHE B 1 152 ? -15.695 1.132 -5.762 1 88.38 152 PHE B CA 1
ATOM 2490 C C . PHE B 1 152 ? -14.578 1.23 -4.73 1 88.38 152 PHE B C 1
ATOM 2492 O O . PHE B 1 152 ? -13.484 1.702 -5.035 1 88.38 152 PHE B O 1
ATOM 2499 N N . MET B 1 153 ? -14.875 0.777 -3.576 1 90.38 153 MET B N 1
ATOM 2500 C CA . MET B 1 153 ? -13.922 0.453 -2.521 1 90.38 153 MET B CA 1
ATOM 2501 C C . MET B 1 153 ? -14.039 -1.012 -2.113 1 90.38 153 MET B C 1
ATOM 2503 O O . MET B 1 153 ? -15.141 -1.503 -1.854 1 90.38 153 MET B O 1
ATOM 2507 N N . ALA B 1 154 ? -12.953 -1.688 -2.162 1 91.38 154 ALA B N 1
ATOM 2508 C CA . ALA B 1 154 ? -12.922 -3.068 -1.683 1 91.38 154 ALA B CA 1
ATOM 2509 C C . ALA B 1 154 ? -12.203 -3.16 -0.338 1 91.38 154 ALA B C 1
ATOM 2511 O O . ALA B 1 154 ? -11.195 -2.488 -0.117 1 91.38 154 ALA B O 1
ATOM 2512 N N . MET B 1 155 ? -12.75 -3.969 0.495 1 89.44 155 MET B N 1
ATOM 2513 C CA . MET B 1 155 ? -12.141 -4.176 1.809 1 89.44 155 MET B CA 1
ATOM 2514 C C . MET B 1 155 ? -12.141 -5.656 2.18 1 89.44 155 MET B C 1
ATOM 2516 O O . MET B 1 155 ? -13.109 -6.367 1.913 1 89.44 155 MET B O 1
ATOM 2520 N N . GLY B 1 156 ? -11.062 -6.109 2.688 1 88.94 156 GLY B N 1
ATOM 2521 C CA . GLY B 1 156 ? -10.961 -7.441 3.268 1 88.94 156 GLY B CA 1
ATOM 2522 C C . GLY B 1 156 ? -10.812 -7.422 4.777 1 88.94 156 GLY B C 1
ATOM 2523 O O . GLY B 1 156 ? -10.133 -6.555 5.328 1 88.94 156 GLY B O 1
ATOM 2524 N N . ASN B 1 157 ? -11.477 -8.352 5.422 1 87.38 157 ASN B N 1
ATOM 2525 C CA . ASN B 1 157 ? -11.414 -8.328 6.879 1 87.38 157 ASN B CA 1
ATOM 2526 C C . ASN B 1 157 ? -10.898 -9.656 7.438 1 87.38 157 ASN B C 1
ATOM 2528 O O . ASN B 1 157 ? -10.516 -10.547 6.676 1 87.38 157 ASN B O 1
ATOM 2532 N N . ALA B 1 158 ? -10.82 -9.758 8.773 1 86.75 158 ALA B N 1
ATOM 2533 C CA . ALA B 1 158 ? -10.234 -10.906 9.461 1 86.75 158 ALA B CA 1
ATOM 2534 C C . ALA B 1 158 ? -11.172 -12.109 9.414 1 86.75 158 ALA B C 1
ATOM 2536 O O . ALA B 1 158 ? -10.75 -13.25 9.641 1 86.75 158 ALA B O 1
ATOM 2537 N N . ALA B 1 159 ? -12.469 -11.906 9.109 1 86.06 159 ALA B N 1
ATOM 2538 C CA . ALA B 1 159 ? -13.453 -12.984 9.047 1 86.06 159 ALA B CA 1
ATOM 2539 C C . ALA B 1 159 ? -13.477 -13.625 7.66 1 86.06 159 ALA B C 1
ATOM 2541 O O . ALA B 1 159 ? -14.312 -14.484 7.383 1 86.06 159 ALA B O 1
ATOM 2542 N N . GLY B 1 160 ? -12.609 -13.148 6.75 1 87.88 160 GLY B N 1
ATOM 2543 C CA . GLY B 1 160 ? -12.508 -13.766 5.438 1 87.88 160 GLY B CA 1
ATOM 2544 C C . GLY B 1 160 ? -13.5 -13.195 4.438 1 87.88 160 GLY B C 1
ATOM 2545 O O . GLY B 1 160 ? -13.75 -13.797 3.389 1 87.88 160 GLY B O 1
ATOM 2546 N N . LYS B 1 161 ? -14.055 -12.047 4.816 1 86.88 161 LYS B N 1
ATOM 2547 C CA . LYS B 1 161 ? -15.039 -11.438 3.924 1 86.88 161 LYS B CA 1
ATOM 2548 C C . LYS B 1 161 ? -14.391 -10.352 3.068 1 86.88 161 LYS B C 1
ATOM 2550 O O . LYS B 1 161 ? -13.602 -9.547 3.566 1 86.88 161 LYS B O 1
ATOM 2555 N N . VAL B 1 162 ? -14.641 -10.445 1.791 1 88.38 162 VAL B N 1
ATOM 2556 C CA . VAL B 1 162 ? -14.344 -9.344 0.876 1 88.38 162 VAL B CA 1
ATOM 2557 C C . VAL B 1 162 ? -15.602 -8.508 0.65 1 88.38 162 VAL B C 1
ATOM 2559 O O . VAL B 1 162 ? -16.594 -9.008 0.127 1 88.38 162 VAL B O 1
ATOM 2562 N N . LEU B 1 163 ? -15.555 -7.32 1.069 1 87.81 163 LEU B N 1
ATOM 2563 C CA . LEU B 1 163 ? -16.703 -6.418 0.964 1 87.81 163 LEU B CA 1
ATOM 2564 C C . LEU B 1 163 ? -16.453 -5.352 -0.099 1 87.81 163 LEU B C 1
ATOM 2566 O O . LEU B 1 163 ? -15.367 -4.773 -0.165 1 87.81 163 LEU B O 1
ATOM 2570 N N . LEU B 1 164 ? -17.484 -5.191 -0.921 1 87.06 164 LEU B N 1
ATOM 2571 C CA . LEU B 1 164 ? -17.422 -4.199 -1.99 1 87.06 164 LEU B CA 1
ATOM 2572 C C . LEU B 1 164 ? -18.469 -3.102 -1.77 1 87.06 164 LEU B C 1
ATOM 2574 O O . LEU B 1 164 ? -19.641 -3.389 -1.563 1 87.06 164 LEU B O 1
ATOM 2578 N N . TYR B 1 165 ? -17.969 -1.902 -1.856 1 85.94 165 TYR B N 1
ATOM 2579 C CA . TYR B 1 165 ? -18.844 -0.761 -1.644 1 85.94 165 TYR B CA 1
ATOM 2580 C C . TYR B 1 165 ? -18.812 0.187 -2.836 1 85.94 165 TYR B C 1
ATOM 2582 O O . TYR B 1 165 ? -17.734 0.542 -3.322 1 85.94 165 TYR B O 1
ATOM 2590 N N . LYS B 1 166 ? -20.016 0.552 -3.293 1 84.25 166 LYS B N 1
ATOM 2591 C CA . LYS B 1 166 ? -20.094 1.623 -4.285 1 84.25 166 LYS B CA 1
ATOM 2592 C C . LYS B 1 166 ? -19.906 2.99 -3.629 1 84.25 166 LYS B C 1
ATOM 2594 O O . LYS B 1 166 ? -20.562 3.293 -2.625 1 84.25 166 LYS B O 1
ATOM 2599 N N . LEU B 1 167 ? -19.125 3.773 -4.188 1 82.69 167 LEU B N 1
ATOM 2600 C CA . LEU B 1 167 ? -18.766 5.035 -3.551 1 82.69 167 LEU B CA 1
ATOM 2601 C C . LEU B 1 167 ? -19.734 6.141 -3.951 1 82.69 167 LEU B C 1
ATOM 2603 O O . LEU B 1 167 ? -19.781 7.195 -3.316 1 82.69 167 LEU B O 1
ATOM 2607 N N . HIS B 1 168 ? -20.422 6.066 -5.07 1 74 168 HIS B N 1
ATOM 2608 C CA . HIS B 1 168 ? -21.328 7.117 -5.516 1 74 168 HIS B CA 1
ATOM 2609 C C . HIS B 1 168 ? -22.281 7.531 -4.398 1 74 168 HIS B C 1
ATOM 2611 O O . HIS B 1 168 ? -22.75 8.672 -4.363 1 74 168 HIS B O 1
ATOM 2617 N N . HIS B 1 169 ? -22.531 6.609 -3.535 1 62.66 169 HIS B N 1
ATOM 2618 C CA . HIS B 1 169 ? -23.453 6.965 -2.459 1 62.66 169 HIS B CA 1
ATOM 2619 C C . HIS B 1 169 ? -22.781 7.91 -1.462 1 62.66 169 HIS B C 1
ATOM 2621 O O . HIS B 1 169 ? -23.469 8.523 -0.634 1 62.66 169 HIS B O 1
ATOM 2627 N N . TYR B 1 170 ? -21.562 8.008 -1.525 1 61.81 170 TYR B N 1
ATOM 2628 C CA . TYR B 1 170 ? -20.875 8.922 -0.625 1 61.81 170 TYR B CA 1
ATOM 2629 C C . TYR B 1 170 ? -20.609 10.258 -1.307 1 61.81 170 TYR B C 1
ATOM 2631 O O . TYR B 1 170 ? -20.047 11.172 -0.7 1 61.81 170 TYR B O 1
ATOM 2639 N N . ASP B 1 171 ? -20.859 10.344 -2.572 1 53.72 171 ASP B N 1
ATOM 2640 C CA . ASP B 1 171 ? -20.812 11.609 -3.295 1 53.72 171 ASP B CA 1
ATOM 2641 C C . ASP B 1 171 ? -21.734 12.641 -2.658 1 53.72 171 ASP B C 1
ATOM 2643 O O . ASP B 1 171 ? -21.516 13.852 -2.773 1 53.72 171 ASP B O 1
ATOM 2647 N N . ARG B 1 172 ? -22.984 12.18 -2.127 1 45.81 172 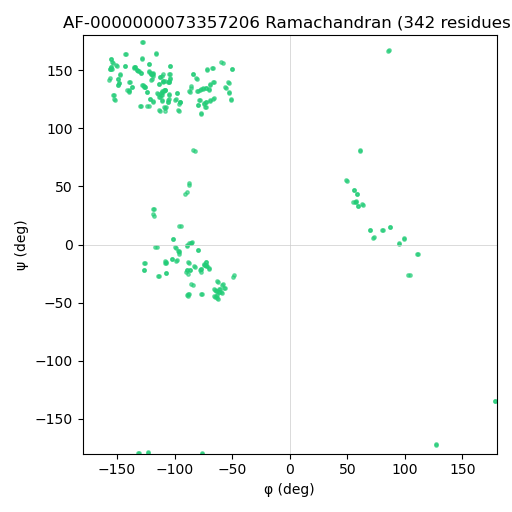ARG B N 1
ATOM 2648 C CA . ARG B 1 172 ? -23.938 13.172 -1.632 1 45.81 172 ARG B CA 1
ATOM 2649 C C . ARG B 1 172 ? -23.734 13.43 -0.142 1 45.81 172 ARG B C 1
ATOM 2651 O O . ARG B 1 172 ? -24.391 12.812 0.694 1 45.81 172 ARG B O 1
ATOM 2658 N N . ALA B 1 173 ? -22.578 13.555 0.312 1 39.38 173 ALA B N 1
ATOM 2659 C CA . ALA B 1 173 ? -22.531 14.047 1.685 1 39.38 173 ALA B CA 1
ATOM 2660 C C . ALA B 1 173 ? -22.984 15.508 1.756 1 39.38 173 ALA B C 1
ATOM 2662 O O . ALA B 1 173 ? -22.797 16.266 0.804 1 39.38 173 ALA B O 1
#

Radius of gyration: 19.38 Å; Cα contacts (8 Å, |Δi|>4): 963; chains: 2; bounding box: 55×52×38 Å

Foldseek 3Di:
DPDDFQEKEADPVRQKMWTFFQQQKIWIAGVVVRDTQDIDHQPPARTWHEKYAAPAAQWMWTWHQQGKIFIARNVCVSVPDRHGPDIDRPGGGGWHYWDAAQNRQWIWIDDQPPLDIWIAGPVVRHTDPCPPPPPDDSQRWDDWDADNVGQWIWTAHPVGDIDIDGCVVVVVD/DPDDFQEKEADPVRQKMWTFFQQQKIWIAGVVVRDTQDIDHQPPARTWHEKYAAPAAQWMWTWHQQGKIFIARNVCVSVPNRHGPDIDRPGGGGWHYWDAAQNRQWIWIDDQPPLDIWIAGPVVRHTDPCPPPPPDDSQRWDDWDADNVGQWIWTAHPVGDIDIDGCVVVVPD